Protein AF-0000000072112707 (afdb_homodimer)

InterPro domains:
  IPR002347 Short-chain dehydrogenase/reductase SDR [PF13561] (1-103)
  IPR002347 Short-chain dehydrogenase/reductase SDR [PR00081] (20-37)
  IPR002347 Short-chain dehydrogenase/reductase SDR [PR00081] (66-86)
  IPR036291 NAD(P)-binding domain superfamily [SSF51735] (1-103)

Sequence (230 aa):
MSKEAILGLARSTACELGIHGIRVNCISPHGVPSEMLVSEFKKFLGNMELRPDEVSSIVGERGSLLRGRGGRFEDVAQAVLFLASDESGFVTGHNLVIDGGFTSACNQMSYIYKDMSKEAILGLARSTACELGIHGIRVNCISPHGVPSEMLVSEFKKFLGNMELRPDEVSSIVGERGSLLRGRGGRFEDVAQAVLFLASDESGFVTGHNLVIDGGFTSACNQMSYIYKD

Structure (mmCIF, N/CA/C/O backbone):
data_AF-0000000072112707-model_v1
#
loop_
_entity.id
_entity.type
_entity.pdbx_description
1 polymer 'Short-chain dehydrogenase reductase ATA1'
#
loop_
_atom_site.group_PDB
_atom_site.id
_atom_site.type_symbol
_atom_site.label_atom_id
_atom_site.label_alt_id
_atom_site.label_comp_id
_atom_site.label_asym_id
_atom_site.label_entity_id
_atom_site.label_seq_id
_atom_site.pdbx_PDB_ins_code
_atom_site.Cartn_x
_atom_site.Cartn_y
_atom_site.Cartn_z
_atom_site.occupancy
_atom_site.B_iso_or_equiv
_atom_site.auth_seq_id
_atom_site.auth_comp_id
_atom_site.auth_asym_id
_atom_site.auth_atom_id
_atom_site.pdbx_PDB_model_num
ATOM 1 N N . MET A 1 1 ? 19.5 -9.891 3.521 1 46.69 1 MET A N 1
ATOM 2 C CA . MET A 1 1 ? 18.719 -8.977 4.352 1 46.69 1 MET A CA 1
ATOM 3 C C . MET A 1 1 ? 17.25 -9.375 4.359 1 46.69 1 MET A C 1
ATOM 5 O O . MET A 1 1 ? 16.688 -9.695 3.314 1 46.69 1 MET A O 1
ATOM 9 N N . SER A 1 2 ? 16.734 -9.5 5.59 1 64.56 2 SER A N 1
ATOM 10 C CA . SER A 1 2 ? 15.352 -9.945 5.699 1 64.56 2 SER A CA 1
ATOM 11 C C . SER A 1 2 ? 14.383 -8.883 5.191 1 64.56 2 SER A C 1
ATOM 13 O O . SER A 1 2 ? 14.734 -7.711 5.09 1 64.56 2 SER A O 1
ATOM 15 N N . LYS A 1 3 ? 13.266 -9.273 4.641 1 73.19 3 LYS A N 1
ATOM 16 C CA . LYS A 1 3 ? 12.227 -8.352 4.199 1 73.19 3 LYS A CA 1
ATOM 17 C C . LYS A 1 3 ? 11.945 -7.293 5.258 1 73.19 3 LYS A C 1
ATOM 19 O O . LYS A 1 3 ? 11.789 -6.109 4.938 1 73.19 3 LYS A O 1
ATOM 24 N N . GLU A 1 4 ? 12 -7.684 6.5 1 78.25 4 GLU A N 1
ATOM 25 C CA . GLU A 1 4 ? 11.734 -6.758 7.598 1 78.25 4 GLU A CA 1
ATOM 26 C C . GLU A 1 4 ? 12.836 -5.711 7.719 1 78.25 4 GLU A C 1
ATOM 28 O O . GLU A 1 4 ? 12.562 -4.555 8.047 1 78.25 4 GLU A O 1
ATOM 33 N N . ALA A 1 5 ? 14.023 -6.191 7.496 1 79.81 5 ALA A N 1
ATOM 34 C CA . ALA A 1 5 ? 15.141 -5.262 7.57 1 79.81 5 ALA A CA 1
ATOM 35 C C . ALA A 1 5 ? 15.039 -4.188 6.492 1 79.81 5 ALA A C 1
ATOM 37 O O . ALA A 1 5 ? 15.289 -3.008 6.75 1 79.81 5 ALA A O 1
ATOM 38 N N . ILE A 1 6 ? 14.633 -4.598 5.355 1 86.81 6 ILE A N 1
ATOM 39 C CA . ILE A 1 6 ? 14.492 -3.668 4.238 1 86.81 6 ILE A CA 1
ATOM 40 C C . ILE A 1 6 ? 13.359 -2.684 4.527 1 86.81 6 ILE A C 1
ATOM 42 O O . ILE A 1 6 ? 13.492 -1.484 4.273 1 86.81 6 ILE A O 1
ATOM 46 N N . LEU A 1 7 ? 12.273 -3.15 5.105 1 88.94 7 LEU A N 1
ATOM 47 C CA . LEU A 1 7 ? 11.141 -2.295 5.449 1 88.94 7 LEU A CA 1
ATOM 48 C C . LEU A 1 7 ? 11.531 -1.28 6.52 1 88.94 7 LEU A C 1
ATOM 50 O O . LEU A 1 7 ? 11.164 -0.108 6.438 1 88.94 7 LEU A O 1
ATOM 54 N N . GLY A 1 8 ? 12.312 -1.786 7.453 1 89.19 8 GLY A N 1
ATOM 55 C CA . GLY A 1 8 ? 12.82 -0.89 8.484 1 89.19 8 GLY A CA 1
ATOM 56 C C . GLY A 1 8 ? 13.703 0.214 7.926 1 89.19 8 GLY A C 1
ATOM 57 O O . GLY A 1 8 ? 13.562 1.377 8.312 1 89.19 8 GLY A O 1
ATOM 58 N N . LEU A 1 9 ? 14.57 -0.174 7.012 1 90.19 9 LEU A N 1
ATOM 59 C CA . LEU A 1 9 ? 15.453 0.805 6.391 1 90.19 9 LEU A CA 1
ATOM 60 C C . LEU A 1 9 ? 14.656 1.827 5.59 1 90.19 9 LEU A C 1
ATOM 62 O O . LEU A 1 9 ? 14.945 3.025 5.637 1 90.19 9 LEU A O 1
ATOM 66 N N . ALA A 1 10 ? 13.68 1.373 4.879 1 91.88 10 ALA A N 1
ATOM 67 C CA . ALA A 1 10 ? 12.836 2.271 4.094 1 91.88 10 ALA A CA 1
ATOM 68 C C . ALA A 1 10 ? 12.117 3.277 4.992 1 91.88 10 ALA A C 1
ATOM 70 O O . ALA A 1 10 ? 12.078 4.473 4.691 1 91.88 10 ALA A O 1
ATOM 71 N N . ARG A 1 11 ? 11.641 2.781 6.09 1 92.5 11 ARG A N 1
ATOM 72 C CA . ARG A 1 11 ? 10.938 3.656 7.023 1 92.5 11 ARG A CA 1
ATOM 73 C C . ARG A 1 11 ? 11.891 4.68 7.633 1 92.5 11 ARG A C 1
ATOM 75 O O . ARG A 1 11 ? 11.555 5.863 7.738 1 92.5 11 ARG A O 1
ATOM 82 N N . SER A 1 12 ? 13.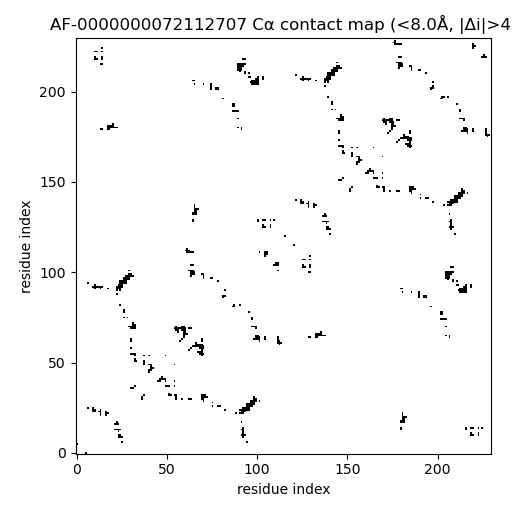062 4.199 7.984 1 92 12 SER A N 1
ATOM 83 C CA . SER A 1 12 ? 14.055 5.105 8.547 1 92 12 SER A CA 1
ATOM 84 C C . SER A 1 12 ? 14.477 6.168 7.539 1 92 12 SER A C 1
ATOM 86 O O . SER A 1 12 ? 14.594 7.344 7.883 1 92 12 SER A O 1
ATOM 88 N N . THR A 1 13 ? 14.688 5.738 6.332 1 94.62 13 THR A N 1
ATOM 89 C CA . THR A 1 13 ? 15.07 6.668 5.273 1 94.62 13 THR A CA 1
ATOM 90 C C . THR A 1 13 ? 13.953 7.66 4.988 1 94.62 13 THR A C 1
ATOM 92 O O . THR A 1 13 ? 14.211 8.844 4.75 1 94.62 13 THR A O 1
ATOM 95 N N . ALA A 1 14 ? 12.734 7.199 4.988 1 94.06 14 ALA A N 1
ATOM 96 C CA . ALA A 1 14 ? 11.578 8.086 4.812 1 94.06 14 ALA A CA 1
ATOM 97 C C . ALA A 1 14 ? 11.555 9.164 5.887 1 94.06 14 ALA A C 1
ATOM 99 O O . ALA A 1 14 ? 11.25 10.328 5.602 1 94.06 14 ALA A O 1
ATOM 100 N N . CYS A 1 15 ? 11.859 8.75 7.105 1 91.06 15 CYS A N 1
ATOM 101 C CA . CYS A 1 15 ? 11.883 9.703 8.219 1 91.06 15 CYS A CA 1
ATOM 102 C C . CYS A 1 15 ? 12.961 10.758 8 1 91.06 15 CYS A C 1
ATOM 104 O O . CYS A 1 15 ? 12.742 11.938 8.289 1 91.06 15 CYS A O 1
ATOM 106 N N . GLU A 1 16 ? 14.023 10.336 7.438 1 91.12 16 GLU A N 1
ATOM 107 C CA . GLU A 1 16 ? 15.156 11.242 7.25 1 91.12 16 GLU A CA 1
ATOM 108 C C . GLU A 1 16 ? 14.922 12.18 6.07 1 91.12 16 GLU A C 1
ATOM 110 O O . GLU A 1 16 ? 15.297 13.352 6.121 1 91.12 16 GLU A O 1
ATOM 115 N N . LEU A 1 17 ? 14.281 11.742 5.074 1 93.38 17 LEU A N 1
ATOM 116 C CA . LEU A 1 17 ? 14.219 12.5 3.83 1 93.38 17 LEU A CA 1
ATOM 117 C C . LEU A 1 17 ? 12.891 13.234 3.705 1 93.38 17 LEU A C 1
ATOM 119 O O . LEU A 1 17 ? 12.734 14.102 2.846 1 93.38 17 LEU A O 1
ATOM 123 N N . GLY A 1 18 ? 11.961 12.875 4.562 1 91.69 18 GLY A N 1
ATOM 124 C CA . GLY A 1 18 ? 10.648 13.492 4.52 1 91.69 18 GLY A CA 1
ATOM 125 C C . GLY A 1 18 ? 10.688 15 4.609 1 91.69 18 GLY A C 1
ATOM 126 O O . GLY A 1 18 ? 9.906 15.695 3.951 1 91.69 18 GLY A O 1
ATOM 127 N N . ILE A 1 19 ? 11.625 15.508 5.34 1 88.25 19 ILE A N 1
ATOM 128 C CA . ILE A 1 19 ? 11.727 16.953 5.562 1 88.25 19 ILE A CA 1
ATOM 129 C C . ILE A 1 19 ? 12.047 17.656 4.246 1 88.25 19 ILE A C 1
ATOM 131 O O . ILE A 1 19 ? 11.789 18.844 4.094 1 88.25 19 ILE A O 1
ATOM 135 N N . HIS A 1 20 ? 12.617 16.922 3.248 1 92.19 20 HIS A N 1
ATOM 136 C CA . HIS A 1 20 ? 12.969 17.484 1.949 1 92.19 20 HIS A CA 1
ATOM 137 C C . HIS A 1 20 ? 11.883 17.219 0.914 1 92.19 20 HIS A C 1
ATOM 139 O O . HIS A 1 20 ? 12.062 17.5 -0.272 1 92.19 20 HIS A O 1
ATOM 145 N N . GLY A 1 21 ? 10.852 16.578 1.347 1 91 21 GLY A N 1
ATOM 146 C CA . GLY A 1 21 ? 9.75 16.297 0.439 1 91 21 GLY A CA 1
ATOM 147 C C . GLY A 1 21 ? 9.977 15.031 -0.384 1 91 21 GLY A C 1
ATOM 148 O O . GLY A 1 21 ? 9.289 14.812 -1.383 1 91 21 GLY A O 1
ATOM 149 N N . ILE A 1 22 ? 10.953 14.266 0.014 1 94 22 ILE A N 1
ATOM 150 C CA . ILE A 1 22 ? 11.273 13.047 -0.732 1 94 22 ILE A CA 1
ATOM 151 C C . ILE A 1 22 ? 10.523 11.867 -0.134 1 94 22 ILE A C 1
ATOM 153 O O . ILE A 1 22 ? 10.609 11.609 1.069 1 94 22 ILE A O 1
ATOM 157 N N . ARG A 1 23 ? 9.82 11.211 -0.926 1 96.19 23 ARG A N 1
ATOM 158 C CA . ARG A 1 23 ? 9.078 10.023 -0.5 1 96.19 23 ARG A CA 1
ATOM 159 C C . ARG A 1 23 ? 9.93 8.766 -0.637 1 96.19 23 ARG A C 1
ATOM 161 O O . ARG A 1 23 ? 10.711 8.641 -1.585 1 96.19 23 ARG A O 1
ATOM 168 N N . VAL A 1 24 ? 9.852 7.855 0.317 1 96.38 24 VAL A N 1
ATOM 169 C CA . VAL A 1 24 ? 10.523 6.566 0.287 1 96.38 24 VAL A CA 1
ATOM 170 C C . VAL A 1 24 ? 9.523 5.449 0.562 1 96.38 24 VAL A C 1
ATOM 172 O O . VAL A 1 24 ? 8.883 5.422 1.617 1 96.38 24 VAL A O 1
ATOM 175 N N . ASN A 1 25 ? 9.43 4.582 -0.391 1 96.94 25 ASN A N 1
ATOM 176 C CA . ASN A 1 25 ? 8.508 3.461 -0.268 1 96.94 25 ASN A CA 1
ATOM 177 C C . ASN A 1 25 ? 9.148 2.156 -0.738 1 96.94 25 ASN A C 1
ATOM 179 O O . ASN A 1 25 ? 10.234 2.166 -1.321 1 96.94 25 ASN A O 1
ATOM 183 N N . CYS A 1 26 ? 8.461 1.099 -0.356 1 96.19 26 CYS A N 1
ATOM 184 C CA . CYS A 1 26 ? 8.922 -0.233 -0.73 1 96.19 26 CYS A CA 1
ATOM 185 C C . CYS A 1 26 ? 7.82 -1.014 -1.436 1 96.19 26 CYS A C 1
ATOM 187 O O . CYS A 1 26 ? 6.637 -0.766 -1.207 1 96.19 26 CYS A O 1
ATOM 189 N N . ILE A 1 27 ? 8.234 -1.873 -2.283 1 96.44 27 ILE A N 1
ATOM 190 C CA . ILE A 1 27 ? 7.344 -2.836 -2.922 1 96.44 27 ILE A CA 1
ATOM 191 C C . ILE A 1 27 ? 7.777 -4.258 -2.562 1 96.44 27 ILE A C 1
ATOM 193 O O . ILE A 1 27 ? 8.969 -4.582 -2.611 1 96.44 27 ILE A O 1
ATOM 197 N N . SER A 1 28 ? 6.852 -5.012 -2.146 1 94.69 28 SER A N 1
ATOM 198 C CA . SER A 1 28 ? 7.113 -6.41 -1.821 1 94.69 28 SER A CA 1
ATOM 199 C C . SER A 1 28 ? 6.336 -7.344 -2.744 1 94.69 28 SER A C 1
ATOM 201 O O . SER A 1 28 ? 5.188 -7.688 -2.467 1 94.69 28 SER A O 1
ATOM 203 N N . PRO A 1 29 ? 6.957 -7.777 -3.783 1 93.88 29 PRO A N 1
ATOM 204 C CA . PRO A 1 29 ? 6.301 -8.719 -4.688 1 93.88 29 PRO A CA 1
ATOM 205 C C . PRO A 1 29 ? 6.426 -10.172 -4.219 1 93.88 29 PRO A C 1
ATOM 207 O O . PRO A 1 29 ? 7.414 -10.531 -3.58 1 93.88 29 PRO A O 1
ATOM 210 N N . HIS A 1 30 ? 5.406 -10.914 -4.473 1 90.5 30 HIS A N 1
ATOM 211 C CA . HIS A 1 30 ? 5.426 -12.367 -4.32 1 90.5 30 HIS A CA 1
ATOM 212 C C . HIS A 1 30 ? 4.645 -13.047 -5.441 1 90.5 30 HIS A C 1
ATOM 214 O O . HIS A 1 30 ? 3.648 -12.508 -5.93 1 90.5 30 HIS A O 1
ATOM 220 N N . GLY A 1 31 ? 5.168 -14.18 -5.805 1 89.31 31 GLY A N 1
ATOM 221 C CA . GLY A 1 31 ? 4.449 -14.945 -6.809 1 89.31 31 GLY A CA 1
ATOM 222 C C . GLY A 1 31 ? 4.73 -14.484 -8.227 1 89.31 31 GLY A C 1
ATOM 223 O O . GLY A 1 31 ? 3.988 -14.812 -9.156 1 89.31 31 GLY A O 1
ATOM 224 N N . VAL A 1 32 ? 5.66 -13.617 -8.352 1 91.56 32 VAL A N 1
ATOM 225 C CA . VAL A 1 32 ? 6.109 -13.188 -9.672 1 91.56 32 VAL A CA 1
ATOM 226 C C . VAL A 1 32 ? 7.234 -14.094 -10.164 1 91.56 32 VAL A C 1
ATOM 228 O O . VAL A 1 32 ? 8.211 -14.328 -9.438 1 91.56 32 VAL A O 1
ATOM 231 N N . PRO A 1 33 ? 7.164 -14.633 -11.305 1 90.62 33 PRO A N 1
ATOM 232 C CA . PRO A 1 33 ? 8.117 -15.648 -11.758 1 90.62 33 PRO A CA 1
ATOM 233 C C . PRO A 1 33 ? 9.492 -15.062 -12.07 1 90.62 33 PRO A C 1
ATOM 235 O O . PRO A 1 33 ? 9.922 -15.086 -13.227 1 90.62 33 PRO A O 1
ATOM 238 N N . SER A 1 34 ? 10.148 -14.664 -11.094 1 89.5 34 SER A N 1
ATOM 239 C CA . SER A 1 34 ? 11.539 -14.258 -11.219 1 89.5 34 SER A CA 1
ATOM 240 C C . SER A 1 34 ? 12.469 -15.477 -11.25 1 89.5 34 SER A C 1
ATOM 242 O O . SER A 1 34 ? 12.039 -16.594 -10.961 1 89.5 34 SER A O 1
ATOM 244 N N . GLU A 1 35 ? 13.68 -15.219 -11.672 1 89.44 35 GLU A N 1
ATOM 245 C CA . GLU A 1 35 ? 14.648 -16.312 -11.703 1 89.44 35 GLU A CA 1
ATOM 246 C C . GLU A 1 35 ? 14.773 -16.969 -10.328 1 89.44 35 GLU A C 1
ATOM 248 O O . GLU A 1 35 ? 14.836 -18.203 -10.234 1 89.44 35 GLU A O 1
ATOM 253 N N . MET A 1 36 ? 14.75 -16.156 -9.352 1 87.44 36 MET A N 1
ATOM 254 C CA . MET A 1 36 ? 14.867 -16.656 -7.988 1 87.44 36 MET A CA 1
ATOM 255 C C . MET A 1 36 ? 13.672 -17.531 -7.629 1 87.44 36 MET A C 1
ATOM 257 O O . MET A 1 36 ? 13.844 -18.641 -7.117 1 87.44 36 MET A O 1
ATOM 261 N N . LEU A 1 37 ? 12.523 -17.094 -7.906 1 88.12 37 LEU A N 1
ATOM 262 C CA . LEU A 1 37 ? 11.328 -17.859 -7.562 1 88.12 37 LEU A CA 1
ATOM 263 C C . LEU A 1 37 ? 11.266 -19.156 -8.352 1 88.12 37 LEU A C 1
ATOM 265 O O . LEU A 1 37 ? 10.938 -20.219 -7.801 1 88.12 37 LEU A O 1
ATOM 269 N N . VAL A 1 38 ? 11.57 -19.094 -9.617 1 91.56 38 VAL A N 1
ATOM 270 C CA . VAL A 1 38 ? 11.539 -20.281 -10.469 1 91.56 38 VAL A CA 1
ATOM 271 C C . VAL A 1 38 ? 12.531 -21.312 -9.938 1 91.56 38 VAL A C 1
ATOM 273 O O . VAL A 1 38 ? 12.195 -22.5 -9.828 1 91.56 38 VAL A O 1
ATOM 276 N N . SER A 1 39 ? 13.672 -20.844 -9.602 1 91.94 39 SER A N 1
ATOM 277 C CA . SER A 1 39 ? 14.688 -21.734 -9.062 1 91.94 39 SER A CA 1
ATOM 278 C C . SER A 1 39 ? 14.219 -22.391 -7.77 1 91.94 39 SER A C 1
ATOM 280 O O . SER A 1 39 ? 14.469 -23.578 -7.543 1 91.94 39 SER A O 1
ATOM 282 N N . GLU A 1 40 ? 13.578 -21.609 -6.91 1 88.25 40 GLU A N 1
ATOM 283 C CA . GLU A 1 40 ? 13.078 -22.141 -5.641 1 88.25 40 GLU A CA 1
ATOM 284 C C . GLU A 1 40 ? 12 -23.188 -5.867 1 88.25 40 GLU A C 1
ATOM 286 O O . GLU A 1 40 ? 11.977 -24.219 -5.184 1 88.25 40 GLU A O 1
ATOM 291 N N . PHE A 1 41 ? 11.211 -22.922 -6.824 1 89.12 41 PHE A N 1
ATOM 292 C CA . PHE A 1 41 ? 10.156 -23.875 -7.129 1 89.12 41 PHE A CA 1
ATOM 293 C C . PHE A 1 41 ? 10.75 -25.156 -7.719 1 89.12 41 PHE A C 1
ATOM 295 O O . PHE A 1 41 ? 10.281 -26.25 -7.426 1 89.12 41 PHE A O 1
ATOM 302 N N . LYS A 1 42 ? 11.719 -25.016 -8.617 1 91.44 42 LYS A N 1
ATOM 303 C CA . LYS A 1 42 ? 12.398 -26.172 -9.18 1 91.44 42 LYS A CA 1
ATOM 304 C C . LYS A 1 42 ? 12.945 -27.078 -8.078 1 91.44 42 LYS A C 1
ATOM 306 O O . LYS A 1 42 ? 12.75 -28.297 -8.109 1 91.44 42 LYS A O 1
ATOM 311 N N . LYS A 1 43 ? 13.555 -26.438 -7.129 1 91.25 43 LYS A N 1
ATOM 312 C CA . LYS A 1 43 ? 14.133 -27.172 -6.012 1 91.25 43 LYS A CA 1
ATOM 313 C C . LYS A 1 43 ? 13.055 -27.844 -5.164 1 91.25 43 LYS A C 1
ATOM 315 O O . LYS A 1 43 ? 13.156 -29.016 -4.816 1 91.25 43 LYS A O 1
ATOM 320 N N . PHE A 1 44 ? 12.133 -27.109 -4.895 1 87.44 44 PHE A N 1
ATOM 321 C CA . PHE A 1 44 ? 11.086 -27.562 -3.99 1 87.44 44 PHE A CA 1
ATOM 322 C C . PHE A 1 44 ? 10.281 -28.688 -4.621 1 87.44 44 PHE A C 1
ATOM 324 O O . PHE A 1 44 ? 9.898 -29.656 -3.943 1 87.44 44 PHE A O 1
ATOM 331 N N . LEU A 1 45 ? 10 -28.594 -5.898 1 89.56 45 LEU A N 1
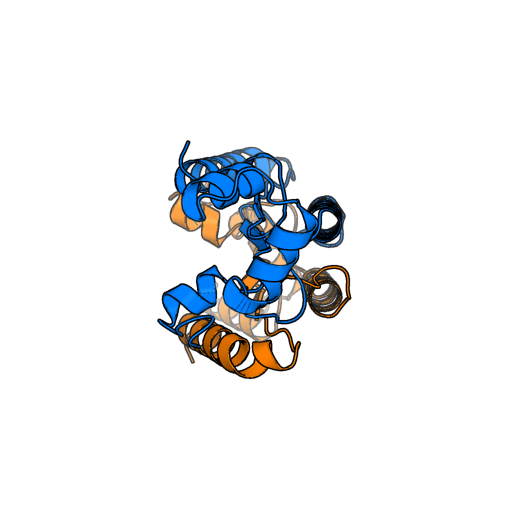ATOM 332 C CA . LEU A 1 45 ? 9.156 -29.578 -6.578 1 89.56 45 LEU A CA 1
ATOM 333 C C . LEU A 1 45 ? 10 -30.703 -7.176 1 89.56 45 LEU A C 1
ATOM 335 O O . LEU A 1 45 ? 9.461 -31.719 -7.613 1 89.56 45 LEU A O 1
ATOM 339 N N . GLY A 1 46 ? 11.258 -30.484 -7.195 1 91.38 46 GLY A N 1
ATOM 340 C CA . GLY A 1 46 ? 12.141 -31.5 -7.762 1 91.38 46 GLY A CA 1
ATOM 341 C C . GLY A 1 46 ? 12.039 -31.594 -9.273 1 91.38 46 GLY A C 1
ATOM 342 O O . GLY A 1 46 ? 12.148 -32.688 -9.836 1 91.38 46 GLY A O 1
ATOM 343 N N . ASN A 1 47 ? 11.555 -30.609 -9.883 1 92.12 47 ASN A N 1
ATOM 344 C CA . ASN A 1 47 ? 11.422 -30.531 -11.336 1 92.12 47 ASN A CA 1
ATOM 345 C C . ASN A 1 47 ? 12.289 -29.422 -11.922 1 92.12 47 ASN A C 1
ATOM 347 O O . ASN A 1 47 ? 11.852 -28.281 -12.031 1 92.12 47 ASN A O 1
ATOM 351 N N . MET A 1 48 ? 13.492 -29.844 -12.383 1 92.44 48 MET A N 1
ATOM 352 C CA . MET A 1 48 ? 14.5 -28.875 -12.844 1 92.44 48 MET A CA 1
ATOM 353 C C . MET A 1 48 ? 14.109 -28.297 -14.195 1 92.44 48 MET A C 1
ATOM 355 O O . MET A 1 48 ? 14.711 -27.312 -14.648 1 92.44 48 MET A O 1
ATOM 359 N N . GLU A 1 49 ? 13.062 -28.75 -14.781 1 92.62 49 GLU A N 1
ATOM 360 C CA . GLU A 1 49 ? 12.648 -28.266 -16.094 1 92.62 49 GLU A CA 1
ATOM 361 C C . GLU A 1 49 ? 11.461 -27.312 -15.992 1 92.62 49 GLU A C 1
ATOM 363 O O . GLU A 1 49 ? 10.898 -26.906 -17.016 1 92.62 49 GLU A O 1
ATOM 368 N N . LEU A 1 50 ? 11.188 -27.062 -14.828 1 91.94 50 LEU A N 1
ATOM 369 C CA . LEU A 1 50 ? 10.039 -26.203 -14.602 1 91.94 50 LEU A CA 1
ATOM 370 C C . LEU A 1 50 ? 10.25 -24.844 -15.273 1 91.94 50 LEU A C 1
ATOM 372 O O . LEU A 1 50 ? 11.312 -24.234 -15.141 1 91.94 50 LEU A O 1
ATOM 376 N N . ARG A 1 51 ? 9.242 -24.453 -16 1 93.75 51 ARG A N 1
ATOM 377 C CA . ARG A 1 51 ? 9.32 -23.203 -16.734 1 93.75 51 ARG A CA 1
ATOM 378 C C . ARG A 1 51 ? 8.602 -22.078 -15.977 1 93.75 51 ARG A C 1
ATOM 380 O O . ARG A 1 51 ? 7.723 -22.344 -15.156 1 93.75 51 ARG A O 1
ATOM 387 N N . PRO A 1 52 ? 8.984 -20.875 -16.266 1 91.44 52 PRO A N 1
ATOM 388 C CA . PRO A 1 52 ? 8.359 -19.734 -15.586 1 91.44 52 PRO A CA 1
ATOM 389 C C . PRO A 1 52 ? 6.84 -19.734 -15.711 1 91.44 52 PRO A C 1
ATOM 391 O O . PRO A 1 52 ? 6.141 -19.375 -14.758 1 91.44 52 PRO A O 1
ATOM 394 N N . ASP A 1 53 ? 6.363 -20.109 -16.844 1 92.19 53 ASP A N 1
ATOM 395 C CA . ASP A 1 53 ? 4.918 -20.125 -17.062 1 92.19 53 ASP A CA 1
ATOM 396 C C . ASP A 1 53 ? 4.242 -21.156 -16.156 1 92.19 53 ASP A C 1
ATOM 398 O O . ASP A 1 53 ? 3.119 -20.938 -15.695 1 92.19 53 ASP A O 1
ATOM 402 N N . GLU A 1 54 ? 4.914 -22.203 -15.906 1 92 54 GLU A N 1
ATOM 403 C CA . GLU A 1 54 ? 4.375 -23.234 -15.023 1 92 54 GLU A CA 1
ATOM 404 C C . GLU A 1 54 ? 4.352 -22.75 -13.57 1 92 54 GLU A C 1
ATOM 406 O O . GLU A 1 54 ? 3.4 -23.031 -12.836 1 92 54 GLU A O 1
ATOM 411 N N . VAL A 1 55 ? 5.398 -22.062 -13.172 1 90.25 55 VAL A N 1
ATOM 412 C CA . VAL A 1 55 ? 5.445 -21.484 -11.836 1 90.25 55 VAL A CA 1
ATOM 413 C C . VAL A 1 55 ? 4.289 -20.5 -11.656 1 90.25 55 VAL A C 1
ATOM 415 O O . VAL A 1 55 ? 3.615 -20.516 -10.625 1 90.25 55 VAL A O 1
ATOM 418 N N . SER A 1 56 ? 4.102 -19.703 -12.695 1 91.38 56 SER A N 1
ATOM 419 C CA . SER A 1 56 ? 2.994 -18.75 -12.656 1 91.38 56 SER A CA 1
ATOM 420 C C . SER A 1 56 ? 1.657 -19.469 -12.484 1 91.38 56 SER A C 1
ATOM 422 O O . SER A 1 56 ? 0.785 -19 -11.75 1 91.38 56 SER A O 1
ATOM 424 N N . SER A 1 57 ? 1.528 -20.562 -13.18 1 90.62 57 SER A N 1
ATOM 425 C CA . SER A 1 57 ? 0.299 -21.328 -13.086 1 90.62 57 SER A CA 1
ATOM 426 C C . SER A 1 57 ? 0.114 -21.906 -11.68 1 90.62 57 SER A C 1
ATOM 428 O O . SER A 1 57 ? -0.99 -21.875 -11.133 1 90.62 57 SER A O 1
ATOM 430 N N . ILE A 1 58 ? 1.189 -22.359 -11.109 1 88.88 58 ILE A N 1
ATOM 431 C CA . ILE A 1 58 ? 1.141 -22.938 -9.766 1 88.88 58 ILE A CA 1
ATOM 432 C C . ILE A 1 58 ? 0.759 -21.859 -8.758 1 88.88 58 ILE A C 1
ATOM 434 O O . ILE A 1 58 ? -0.098 -22.078 -7.898 1 88.88 58 ILE A O 1
ATOM 438 N N . VAL A 1 59 ? 1.326 -20.703 -8.922 1 88.38 59 VAL A N 1
ATOM 439 C CA . VAL A 1 59 ? 1.035 -19.594 -8.031 1 88.38 59 VAL A CA 1
ATOM 440 C C . VAL A 1 59 ? -0.423 -19.172 -8.188 1 88.38 59 VAL A C 1
ATOM 442 O O . VAL A 1 59 ? -1.109 -18.891 -7.203 1 88.38 59 VAL A O 1
ATOM 445 N N . GLY A 1 60 ? -0.871 -19.094 -9.414 1 87.69 60 GLY A N 1
ATOM 446 C CA . GLY A 1 60 ? -2.238 -18.688 -9.703 1 87.69 60 GLY A CA 1
ATOM 447 C C . GLY A 1 60 ? -3.27 -19.688 -9.195 1 87.69 60 GLY A C 1
ATOM 448 O O . GLY A 1 60 ? -4.422 -19.312 -8.953 1 87.69 60 GLY A O 1
ATOM 449 N N . GLU A 1 61 ? -2.826 -20.875 -9.008 1 85.62 61 GLU A N 1
ATOM 450 C CA . GLU A 1 61 ? -3.76 -21.922 -8.57 1 85.62 61 GLU A CA 1
ATOM 451 C C . GLU A 1 61 ? -3.703 -22.109 -7.055 1 85.62 61 GLU A C 1
ATOM 453 O O . GLU A 1 61 ? -4.734 -22.312 -6.41 1 85.62 61 GLU A O 1
ATOM 458 N N . ARG A 1 62 ? -2.484 -21.938 -6.516 1 83.25 62 ARG A N 1
ATOM 459 C CA . ARG A 1 62 ? -2.354 -22.359 -5.125 1 83.25 62 ARG A CA 1
ATOM 460 C C . ARG A 1 62 ? -1.592 -21.312 -4.309 1 83.25 62 ARG A C 1
ATOM 462 O O . ARG A 1 62 ? -1.541 -21.406 -3.08 1 83.25 62 ARG A O 1
ATOM 469 N N . GLY A 1 63 ? -0.995 -20.438 -4.973 1 85.44 63 GLY A N 1
ATOM 470 C CA . GLY A 1 63 ? -0.073 -19.562 -4.266 1 85.44 63 GLY A CA 1
ATOM 471 C C . GLY A 1 63 ? -0.603 -18.156 -4.094 1 85.44 63 GLY A C 1
ATOM 472 O O . GLY A 1 63 ? 0.145 -17.234 -3.73 1 85.44 63 GLY A O 1
ATOM 473 N N . SER A 1 64 ? -1.836 -17.938 -4.477 1 89.19 64 SER A N 1
ATOM 474 C CA . SER A 1 64 ? -2.457 -16.625 -4.336 1 89.19 64 SER A CA 1
ATOM 475 C C . SER A 1 64 ? -3.957 -16.734 -4.098 1 89.19 64 SER A C 1
ATOM 477 O O . SER A 1 64 ? -4.551 -17.781 -4.355 1 89.19 64 SER A O 1
ATOM 479 N N . LEU A 1 65 ? -4.531 -15.703 -3.562 1 91 65 LEU A N 1
ATOM 480 C CA . LEU A 1 65 ? -5.98 -15.656 -3.41 1 91 65 LEU A CA 1
ATOM 481 C C . LEU A 1 65 ? -6.66 -15.438 -4.758 1 91 65 LEU A C 1
ATOM 483 O O . LEU A 1 65 ? -7.793 -15.883 -4.965 1 91 65 LEU A O 1
ATOM 487 N N . LEU A 1 66 ? -5.957 -14.695 -5.57 1 91.19 66 LEU A N 1
ATOM 488 C CA . LEU A 1 66 ? -6.488 -14.422 -6.902 1 91.19 66 LEU A CA 1
ATOM 489 C C . LEU A 1 66 ? -6.188 -15.562 -7.859 1 91.19 66 LEU A C 1
ATOM 491 O O . LEU A 1 66 ? -5.055 -15.703 -8.328 1 91.19 66 LEU A O 1
ATOM 495 N N . ARG A 1 67 ? -7.18 -16.266 -8.047 1 83.06 67 ARG A N 1
ATOM 496 C CA . ARG A 1 67 ? -6.992 -17.453 -8.859 1 83.06 67 ARG A CA 1
ATOM 497 C C . ARG A 1 67 ? -6.941 -17.109 -10.344 1 83.06 67 ARG A C 1
ATOM 499 O O . ARG A 1 67 ? -7.551 -16.125 -10.773 1 83.06 67 ARG A O 1
ATOM 506 N N . GLY A 1 68 ? -6.125 -17.891 -11.008 1 82.31 68 GLY A N 1
ATOM 507 C CA . GLY A 1 68 ? -6.125 -17.781 -12.453 1 82.31 68 GLY A CA 1
ATOM 508 C C . GLY A 1 68 ? -4.812 -17.266 -13.016 1 82.31 68 GLY A C 1
ATOM 509 O O . GLY A 1 68 ? -4.508 -17.469 -14.188 1 82.31 68 GLY A O 1
ATOM 510 N N . ARG A 1 69 ? -4.191 -16.562 -12.133 1 81.5 69 ARG A N 1
ATOM 511 C CA . ARG A 1 69 ? -2.877 -16.156 -12.617 1 81.5 69 ARG A CA 1
ATOM 512 C C . ARG A 1 69 ? -1.929 -15.867 -11.461 1 81.5 69 ARG A C 1
ATOM 514 O O . ARG A 1 69 ? -2.371 -15.555 -10.352 1 81.5 69 ARG A O 1
ATOM 521 N N . GLY A 1 70 ? -0.615 -16 -11.797 1 90.44 70 GLY A N 1
ATOM 522 C CA . GLY A 1 70 ? 0.405 -15.508 -10.891 1 90.44 70 GLY A CA 1
ATOM 523 C C . GLY A 1 70 ? 0.703 -14.031 -11.078 1 90.44 70 GLY A C 1
ATOM 524 O O . GLY A 1 70 ? 0.044 -13.359 -11.875 1 90.44 70 GLY A O 1
ATOM 525 N N . GLY A 1 71 ? 1.534 -13.586 -10.281 1 93.56 71 GLY A N 1
ATOM 526 C CA . GLY A 1 71 ? 2.01 -12.227 -10.469 1 93.56 71 GLY A CA 1
ATOM 527 C C . GLY A 1 71 ? 2.781 -12.031 -11.758 1 93.56 71 GLY A C 1
ATOM 528 O O . GLY A 1 71 ? 3.312 -12.992 -12.32 1 93.56 71 GLY A O 1
ATOM 529 N N . ARG A 1 72 ? 2.783 -10.828 -12.281 1 94.56 72 ARG A N 1
ATOM 530 C CA . ARG A 1 72 ? 3.523 -10.461 -13.477 1 94.56 72 ARG A CA 1
ATOM 531 C C . ARG A 1 72 ? 4.48 -9.305 -13.203 1 94.56 72 ARG A C 1
ATOM 533 O O . ARG A 1 72 ? 4.273 -8.531 -12.258 1 94.56 72 ARG A O 1
ATOM 540 N N . PHE A 1 73 ? 5.477 -9.219 -14.094 1 94.94 73 PHE A N 1
ATOM 541 C CA . PHE A 1 73 ? 6.402 -8.094 -13.969 1 94.94 73 PHE A CA 1
ATOM 542 C C . PHE A 1 73 ? 5.672 -6.77 -14.148 1 94.94 73 PHE A C 1
ATOM 544 O O . PHE A 1 73 ? 6.027 -5.77 -13.531 1 94.94 73 PHE A O 1
ATOM 551 N N . GLU A 1 74 ? 4.648 -6.859 -14.875 1 96.56 74 GLU A N 1
ATOM 552 C CA . GLU A 1 74 ? 3.828 -5.672 -15.102 1 96.56 74 GLU A CA 1
ATOM 553 C C . GLU A 1 74 ? 3.152 -5.219 -13.812 1 96.56 74 GLU A C 1
ATOM 555 O O . GLU A 1 74 ? 2.955 -4.023 -13.594 1 96.56 74 GLU A O 1
ATOM 560 N N . ASP A 1 75 ? 2.746 -6.141 -12.992 1 96.81 75 ASP A N 1
ATOM 561 C CA . ASP A 1 75 ? 2.16 -5.785 -11.703 1 96.81 75 ASP A CA 1
ATOM 562 C C . ASP A 1 75 ? 3.133 -4.957 -10.867 1 96.81 75 ASP A C 1
ATOM 564 O O . ASP A 1 75 ? 2.738 -3.969 -10.242 1 96.81 75 ASP A O 1
ATOM 568 N N . VAL A 1 76 ? 4.355 -5.344 -10.93 1 96.94 76 VAL A N 1
ATOM 569 C CA . VAL A 1 76 ? 5.398 -4.648 -10.188 1 96.94 76 VAL A CA 1
ATOM 570 C C . VAL A 1 76 ? 5.66 -3.281 -10.812 1 96.94 76 VAL A C 1
ATOM 572 O O . VAL A 1 76 ? 5.77 -2.277 -10.102 1 96.94 76 VAL A O 1
ATOM 575 N N . ALA A 1 77 ? 5.727 -3.297 -12.133 1 98.12 77 ALA A N 1
ATOM 576 C CA . ALA A 1 77 ? 5.996 -2.055 -12.852 1 98.12 77 ALA A CA 1
ATOM 577 C C . ALA A 1 77 ? 4.922 -1.013 -12.57 1 98.12 77 ALA A C 1
ATOM 579 O O . ALA A 1 77 ? 5.223 0.166 -12.375 1 98.12 77 ALA A O 1
ATOM 580 N N . GLN A 1 78 ? 3.699 -1.409 -12.516 1 98.25 78 GLN A N 1
ATOM 581 C CA . GLN A 1 78 ? 2.594 -0.496 -12.25 1 98.25 78 GLN A CA 1
ATOM 582 C C . GLN A 1 78 ? 2.658 0.043 -10.82 1 98.25 78 GLN A C 1
ATOM 584 O O . GLN A 1 78 ? 2.355 1.213 -10.578 1 98.25 78 GLN A O 1
ATOM 589 N N . ALA A 1 79 ? 3.043 -0.805 -9.906 1 98.12 79 ALA A N 1
ATOM 590 C CA . ALA A 1 79 ? 3.227 -0.366 -8.531 1 98.12 79 ALA A CA 1
ATOM 591 C C . ALA A 1 79 ? 4.316 0.698 -8.43 1 98.12 79 ALA A C 1
ATOM 593 O O . ALA A 1 79 ? 4.148 1.707 -7.742 1 98.12 79 ALA A O 1
ATOM 594 N N . VAL A 1 80 ? 5.434 0.477 -9.188 1 98.12 80 VAL A N 1
ATOM 595 C CA . VAL A 1 80 ? 6.535 1.435 -9.219 1 98.12 80 VAL A CA 1
ATOM 596 C C . VAL A 1 80 ? 6.047 2.766 -9.781 1 98.12 80 VAL A C 1
ATOM 598 O O . VAL A 1 80 ? 6.324 3.826 -9.219 1 98.12 80 VAL A O 1
ATOM 601 N N . LEU A 1 81 ? 5.312 2.662 -10.836 1 98.31 81 LEU A N 1
ATOM 602 C CA . LEU A 1 81 ? 4.812 3.873 -11.477 1 98.31 81 LEU A CA 1
ATOM 603 C C . LEU A 1 81 ? 3.887 4.641 -10.539 1 98.31 81 LEU A C 1
ATOM 605 O O . LEU A 1 81 ? 3.984 5.867 -10.43 1 98.31 81 LEU A O 1
ATOM 609 N N . PHE A 1 82 ? 3.037 3.967 -9.875 1 98.56 82 PHE A N 1
ATOM 610 C CA . PHE A 1 82 ? 2.119 4.59 -8.93 1 98.56 82 PHE A CA 1
ATOM 611 C C . PHE A 1 82 ? 2.887 5.285 -7.809 1 98.56 82 PHE A C 1
ATOM 613 O O . PHE A 1 82 ? 2.67 6.469 -7.543 1 98.56 82 PHE A O 1
ATOM 620 N N . LEU A 1 83 ? 3.891 4.598 -7.23 1 98.06 83 LEU A N 1
ATOM 621 C CA . LEU A 1 83 ? 4.602 5.129 -6.07 1 98.06 83 LEU A CA 1
ATOM 622 C C . LEU A 1 83 ? 5.566 6.234 -6.488 1 98.06 83 LEU A C 1
ATOM 624 O O . LEU A 1 83 ? 5.914 7.098 -5.676 1 98.06 83 LEU A O 1
ATOM 628 N N . ALA A 1 84 ? 5.949 6.199 -7.758 1 97.25 84 ALA A N 1
ATOM 629 C CA . ALA A 1 84 ? 6.895 7.199 -8.242 1 97.25 84 ALA A CA 1
ATOM 630 C C . ALA A 1 84 ? 6.172 8.422 -8.789 1 97.25 84 ALA A C 1
ATOM 632 O O . ALA A 1 84 ? 6.793 9.461 -9.047 1 97.25 84 ALA A O 1
ATOM 633 N N . SER A 1 85 ? 4.883 8.391 -8.938 1 97.12 85 SER A N 1
ATOM 634 C CA . SER A 1 85 ? 4.113 9.477 -9.547 1 97.12 85 SER A CA 1
ATOM 635 C C . SER A 1 85 ? 3.51 10.391 -8.484 1 97.12 85 SER A C 1
ATOM 637 O O . SER A 1 85 ? 3.59 10.094 -7.293 1 97.12 85 SER A O 1
ATOM 639 N N . ASP A 1 86 ? 2.867 11.43 -8.93 1 95.56 86 ASP A N 1
ATOM 640 C CA . ASP A 1 86 ? 2.191 12.367 -8.039 1 95.56 86 ASP A CA 1
ATOM 641 C C . ASP A 1 86 ? 0.894 11.773 -7.496 1 95.56 86 ASP A C 1
ATOM 643 O O . ASP A 1 86 ? 0.309 12.305 -6.551 1 95.56 86 ASP A O 1
ATOM 647 N N . GLU A 1 87 ? 0.517 10.602 -8.039 1 96.44 87 GLU A N 1
ATOM 648 C CA . GLU A 1 87 ? -0.71 9.953 -7.598 1 96.44 87 GLU A CA 1
ATOM 649 C C . GLU A 1 87 ? -0.568 9.414 -6.176 1 96.44 87 GLU A C 1
ATOM 651 O O . GLU A 1 87 ? -1.565 9.109 -5.52 1 96.44 87 GLU A O 1
ATOM 656 N N . SER A 1 88 ? 0.7 9.305 -5.711 1 97.69 88 SER A N 1
ATOM 657 C CA . SER A 1 88 ? 0.977 8.82 -4.363 1 97.69 88 SER A CA 1
ATOM 658 C C . SER A 1 88 ? 1.734 9.859 -3.545 1 97.69 88 SER A C 1
ATOM 660 O O . SER A 1 88 ? 2.615 9.516 -2.754 1 97.69 88 SER A O 1
ATOM 662 N N . GLY A 1 89 ? 1.343 11.07 -3.734 1 95.88 89 GLY A N 1
ATOM 663 C CA . GLY A 1 89 ? 2.107 12.188 -3.215 1 95.88 89 GLY A CA 1
ATOM 664 C C . GLY A 1 89 ? 2.143 12.234 -1.698 1 95.88 89 GLY A C 1
ATOM 665 O O . GLY A 1 89 ? 3.01 12.883 -1.111 1 95.88 89 GLY A O 1
ATOM 666 N N . PHE A 1 90 ? 1.236 11.562 -1.018 1 96.62 90 PHE A N 1
ATOM 667 C CA . PHE A 1 90 ? 1.19 11.602 0.44 1 96.62 90 PHE A CA 1
ATOM 668 C C . PHE A 1 90 ? 1.414 10.219 1.026 1 96.62 90 PHE A C 1
ATOM 670 O O . PHE A 1 90 ? 0.993 9.938 2.15 1 96.62 90 PHE A O 1
ATOM 677 N N . VAL A 1 91 ? 2.076 9.391 0.185 1 97.19 91 VAL A N 1
ATOM 678 C CA . VAL A 1 91 ? 2.461 8.039 0.599 1 97.19 91 VAL A CA 1
ATOM 679 C C . VAL A 1 91 ? 3.977 7.969 0.775 1 97.19 91 VAL A C 1
ATOM 681 O O . VAL A 1 91 ? 4.73 8.164 -0.182 1 97.19 91 VAL A O 1
ATOM 684 N N . THR A 1 92 ? 4.422 7.75 1.99 1 96.56 92 THR A N 1
ATOM 685 C CA . THR A 1 92 ? 5.836 7.539 2.279 1 96.56 92 THR A CA 1
ATOM 686 C C . THR A 1 92 ? 6.012 6.605 3.473 1 96.56 92 THR A C 1
ATOM 688 O O . THR A 1 92 ? 5.113 6.48 4.309 1 96.56 92 THR A O 1
ATOM 691 N N . GLY A 1 93 ? 7.074 5.871 3.488 1 94.75 93 GLY A N 1
ATOM 692 C CA . GLY A 1 93 ? 7.312 4.895 4.535 1 94.75 93 GLY A CA 1
ATOM 693 C C . GLY A 1 93 ? 6.406 3.68 4.434 1 94.75 93 GLY A C 1
ATOM 694 O O . GLY A 1 93 ? 6.172 2.99 5.43 1 94.75 93 GLY A O 1
ATOM 695 N N . HIS A 1 94 ? 5.883 3.459 3.277 1 95.44 94 HIS A N 1
ATOM 696 C CA . HIS A 1 94 ? 4.867 2.436 3.059 1 95.44 94 HIS A CA 1
ATOM 697 C C . HIS A 1 94 ? 5.43 1.258 2.271 1 95.44 94 HIS A C 1
ATOM 699 O O . HIS A 1 94 ? 6.316 1.434 1.433 1 95.44 94 HIS A O 1
ATOM 705 N N . ASN A 1 95 ? 4.906 0.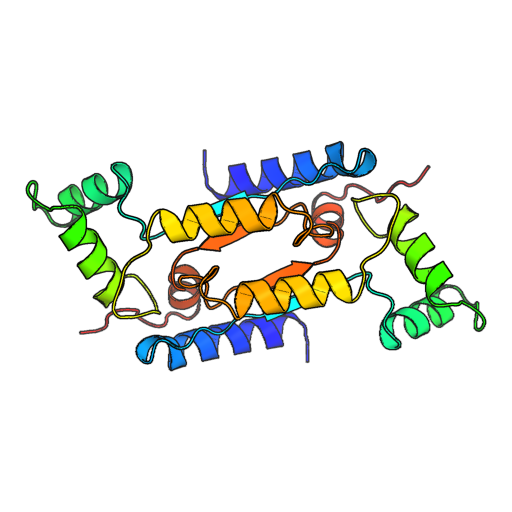087 2.582 1 95.44 95 ASN A N 1
ATOM 706 C CA . ASN A 1 95 ? 5.211 -1.12 1.821 1 95.44 95 ASN A CA 1
ATOM 707 C C . ASN A 1 95 ? 4.004 -1.601 1.023 1 95.44 95 ASN A C 1
ATOM 709 O O . ASN A 1 95 ? 3.002 -2.027 1.602 1 95.44 95 ASN A O 1
ATOM 713 N N . LEU A 1 96 ? 4.125 -1.479 -0.234 1 96.88 96 LEU A N 1
ATOM 714 C CA . LEU A 1 96 ? 3.061 -1.969 -1.103 1 96.88 96 LEU A CA 1
ATOM 715 C C . LEU A 1 96 ? 3.283 -3.434 -1.462 1 96.88 96 LEU A C 1
ATOM 717 O O . LEU A 1 96 ? 4.223 -3.764 -2.189 1 96.88 96 LEU A O 1
ATOM 721 N N . VAL A 1 97 ? 2.4 -4.246 -0.999 1 95.44 97 VAL A N 1
ATOM 722 C CA . VAL A 1 97 ? 2.535 -5.688 -1.188 1 95.44 97 VAL A CA 1
ATOM 723 C C . VAL A 1 97 ? 1.78 -6.117 -2.443 1 95.44 97 VAL A C 1
ATOM 725 O O . VAL A 1 97 ? 0.598 -5.801 -2.602 1 95.44 97 VAL A O 1
ATOM 728 N N . ILE A 1 98 ? 2.496 -6.762 -3.324 1 95.81 98 ILE A N 1
ATOM 729 C CA . ILE A 1 98 ? 1.938 -7.32 -4.551 1 95.81 98 ILE A CA 1
ATOM 730 C C . ILE A 1 98 ? 2.104 -8.844 -4.547 1 95.81 98 ILE A C 1
ATOM 732 O O . ILE A 1 98 ? 3.08 -9.367 -5.086 1 95.81 98 ILE A O 1
ATOM 736 N N . ASP A 1 99 ? 1.075 -9.508 -3.986 1 93.44 99 ASP A N 1
ATOM 737 C CA . ASP A 1 99 ? 1.282 -10.945 -3.797 1 93.44 99 ASP A CA 1
ATOM 738 C C . ASP A 1 99 ? -0.013 -11.719 -4.02 1 93.44 99 ASP A C 1
ATOM 740 O O . ASP A 1 99 ? -0.171 -12.828 -3.512 1 93.44 99 ASP A O 1
ATOM 744 N N . GLY A 1 100 ? -0.975 -11.078 -4.59 1 94.44 100 GLY A N 1
ATOM 745 C CA . GLY A 1 100 ? -2.244 -11.742 -4.82 1 94.44 100 GLY A CA 1
ATOM 746 C C . GLY A 1 100 ? -2.939 -12.172 -3.541 1 94.44 100 GLY A C 1
ATOM 747 O O . GLY A 1 100 ? -3.754 -13.094 -3.547 1 94.44 100 GLY A O 1
ATOM 748 N N . GLY A 1 101 ? -2.502 -11.664 -2.432 1 92.94 101 GLY A N 1
ATOM 749 C CA . GLY A 1 101 ? -3.139 -11.969 -1.16 1 92.94 101 GLY A CA 1
ATOM 750 C C . GLY A 1 101 ? -2.498 -13.141 -0.436 1 92.94 101 GLY A C 1
ATOM 751 O O . GLY A 1 101 ? -3.037 -13.633 0.557 1 92.94 101 GLY A O 1
ATOM 752 N N . PHE A 1 102 ? -1.382 -13.578 -0.873 1 87.25 102 PHE A N 1
ATOM 753 C CA . PHE A 1 102 ? -0.685 -14.695 -0.255 1 87.25 102 PHE A CA 1
ATOM 754 C C . PHE A 1 102 ? -0.492 -14.461 1.238 1 87.25 102 PHE A C 1
ATOM 756 O O . PHE A 1 102 ? -0.813 -15.328 2.057 1 87.25 102 PHE A O 1
ATOM 763 N N . THR A 1 103 ? 0.025 -13.281 1.61 1 81.75 103 THR A N 1
ATOM 764 C CA . THR A 1 103 ? 0.278 -12.953 3.008 1 81.75 103 THR A CA 1
ATOM 765 C C . THR A 1 103 ? -1.022 -12.945 3.807 1 81.75 103 THR A C 1
ATOM 767 O O . THR A 1 103 ? -1.061 -13.414 4.945 1 81.75 103 THR A O 1
ATOM 770 N N . SER A 1 104 ? -2.047 -12.375 3.25 1 78.31 104 SER A N 1
ATOM 771 C CA . SER A 1 104 ? -3.344 -12.344 3.918 1 78.31 104 SER A CA 1
ATOM 772 C C . SER A 1 104 ? -3.898 -13.75 4.109 1 78.31 104 SER A C 1
ATOM 774 O O . SER A 1 104 ? -4.488 -14.055 5.148 1 78.31 104 SER A O 1
ATOM 776 N N . ALA A 1 105 ? -3.756 -14.594 3.115 1 77.19 105 ALA A N 1
ATOM 777 C CA . ALA A 1 105 ? -4.211 -15.984 3.209 1 77.19 105 ALA A CA 1
ATOM 778 C C . ALA A 1 105 ? -3.482 -16.719 4.324 1 77.19 105 ALA A C 1
ATOM 780 O O . ALA A 1 105 ? -4.098 -17.484 5.078 1 77.19 105 ALA A O 1
ATOM 781 N N . CYS A 1 106 ? -2.24 -16.453 4.43 1 71.69 106 CYS A N 1
ATOM 782 C CA . CYS A 1 106 ? -1.433 -17.125 5.445 1 71.69 106 CYS A CA 1
ATOM 783 C C . CYS A 1 106 ? -1.845 -16.688 6.844 1 71.69 106 CYS A C 1
ATOM 785 O O . CYS A 1 106 ? -1.878 -17.5 7.77 1 71.69 106 CYS A O 1
ATOM 787 N N . ASN A 1 107 ? -2.135 -15.453 6.949 1 68.69 107 ASN A N 1
ATOM 788 C CA . ASN A 1 107 ? -2.523 -14.914 8.25 1 68.69 107 ASN A CA 1
ATOM 789 C C . ASN A 1 107 ? -3.91 -15.398 8.664 1 68.69 107 ASN A C 1
ATOM 791 O O . ASN A 1 107 ? -4.188 -15.562 9.852 1 68.69 107 ASN A O 1
ATOM 795 N N . GLN A 1 108 ? -4.719 -15.586 7.742 1 67.44 108 GLN A N 1
ATOM 796 C CA . GLN A 1 108 ? -6.078 -16.016 8.031 1 67.44 108 GLN A CA 1
ATOM 797 C C . GLN A 1 108 ? -6.18 -17.547 8.047 1 67.44 108 GLN A C 1
ATOM 799 O O . GLN A 1 108 ? -7.242 -18.109 8.32 1 67.44 108 GLN A O 1
ATOM 804 N N . MET A 1 109 ? -4.91 -18.109 8.094 1 60.03 109 MET A N 1
ATOM 805 C CA . MET A 1 109 ? -4.863 -19.578 8.047 1 60.03 109 MET A CA 1
ATOM 806 C C . MET A 1 109 ? -5.797 -20.109 6.973 1 60.03 109 MET A C 1
ATOM 808 O O . MET A 1 109 ? -6.445 -21.141 7.168 1 60.03 109 MET A O 1
ATOM 812 N N . SER A 1 110 ? -6.207 -19.203 6.238 1 56.28 110 SER A N 1
ATOM 813 C CA . SER A 1 110 ? -7.023 -19.688 5.129 1 56.28 110 SER A CA 1
ATOM 814 C C . SER A 1 110 ? -6.188 -20.5 4.141 1 56.28 110 SER A C 1
ATOM 816 O O . SER A 1 110 ? -5.039 -20.156 3.867 1 56.28 110 SER A O 1
ATOM 818 N N . TYR A 1 111 ? -6.18 -21.812 4.461 1 50.06 111 TYR A N 1
ATOM 819 C CA . TYR A 1 111 ? -5.461 -22.75 3.607 1 50.06 111 TYR A CA 1
ATOM 820 C C . TYR A 1 111 ? -5.516 -22.312 2.15 1 50.06 111 TYR A C 1
ATOM 822 O O . TYR A 1 111 ? -6.594 -22.031 1.619 1 50.06 111 TYR A O 1
ATOM 830 N N . ILE A 1 112 ? -4.645 -21.5 1.76 1 50.38 112 ILE A N 1
ATOM 831 C CA . ILE A 1 112 ? -4.672 -21.359 0.307 1 50.38 112 ILE A CA 1
ATOM 832 C C . ILE A 1 112 ? -5.156 -22.672 -0.316 1 50.38 112 ILE A C 1
ATOM 834 O O . ILE A 1 112 ? -5.301 -23.688 0.377 1 50.38 112 ILE A O 1
ATOM 838 N N . TYR A 1 113 ? -4.535 -23.312 -1.495 1 44.78 113 TYR A N 1
ATOM 839 C CA . TYR A 1 113 ? -5.023 -24.359 -2.381 1 44.78 113 TYR A CA 1
ATOM 840 C C . TYR A 1 113 ? -5.289 -25.641 -1.606 1 44.78 113 TYR A C 1
ATOM 842 O O . TYR A 1 113 ? -4.363 -26.25 -1.053 1 44.78 113 TYR A O 1
ATOM 850 N N . LYS A 1 114 ? -6.223 -25.641 -0.62 1 38.81 114 LYS A N 1
ATOM 851 C CA . LYS A 1 114 ? -6.688 -26.969 -0.247 1 38.81 114 LYS A CA 1
ATOM 852 C C . LYS A 1 114 ? -7.203 -27.734 -1.464 1 38.81 114 LYS A C 1
ATOM 854 O O . LYS A 1 114 ? -8.039 -27.219 -2.215 1 38.81 114 LYS A O 1
ATOM 859 N N . ASP A 1 115 ? -6.402 -28.609 -2.137 1 34.72 115 ASP A N 1
ATOM 860 C CA . ASP A 1 115 ? -7.145 -29.688 -2.779 1 34.72 115 ASP A CA 1
ATOM 861 C C . ASP A 1 115 ? -8.125 -30.344 -1.805 1 34.72 115 ASP A C 1
ATOM 863 O O . ASP A 1 115 ? -7.848 -30.438 -0.609 1 34.72 115 ASP A O 1
ATOM 867 N N . MET B 1 1 ? -15.75 0.896 15.141 1 45.88 1 MET B N 1
ATOM 868 C CA . MET B 1 1 ? -14.898 -0.219 14.734 1 45.88 1 MET B CA 1
ATOM 869 C C . MET B 1 1 ? -13.453 0.228 14.578 1 45.88 1 MET B C 1
ATOM 871 O O . MET B 1 1 ? -13.18 1.292 14.016 1 45.88 1 MET B O 1
ATOM 875 N N . SER B 1 2 ? -12.578 -0.523 15.266 1 62.97 2 SER B N 1
ATOM 876 C CA . SER B 1 2 ? -11.172 -0.121 15.25 1 62.97 2 SER B CA 1
ATOM 877 C C . SER B 1 2 ? -10.555 -0.316 13.867 1 62.97 2 SER B C 1
ATOM 879 O O . SER B 1 2 ? -11.086 -1.071 13.047 1 62.97 2 SER B O 1
ATOM 881 N N . LYS B 1 3 ? -9.641 0.497 13.461 1 73 3 LYS B N 1
ATOM 882 C CA . LYS B 1 3 ? -8.922 0.357 12.203 1 73 3 LYS B CA 1
ATOM 883 C C . LYS B 1 3 ? -8.477 -1.087 11.977 1 73 3 LYS B C 1
ATOM 885 O O . LYS B 1 3 ? -8.586 -1.608 10.867 1 73 3 LYS B O 1
ATOM 890 N N . GLU B 1 4 ? -8.109 -1.752 13.031 1 77.94 4 GLU B N 1
ATOM 891 C CA . GLU B 1 4 ? -7.648 -3.135 12.93 1 77.94 4 GLU B CA 1
ATOM 892 C C . GLU B 1 4 ? -8.797 -4.07 12.562 1 77.94 4 GLU B C 1
ATOM 894 O O . GLU B 1 4 ? -8.594 -5.039 11.82 1 77.94 4 GLU B O 1
ATOM 899 N N . ALA B 1 5 ? -9.914 -3.746 13.125 1 79.44 5 ALA B N 1
ATOM 900 C CA . ALA B 1 5 ? -11.078 -4.574 12.82 1 79.44 5 ALA B CA 1
ATOM 901 C C . ALA B 1 5 ? -11.445 -4.477 11.344 1 79.44 5 ALA B C 1
ATOM 903 O O . ALA B 1 5 ? -11.758 -5.484 10.703 1 79.44 5 ALA B O 1
ATOM 904 N N . ILE B 1 6 ? -11.367 -3.311 10.852 1 86.75 6 ILE B N 1
ATOM 905 C CA . ILE B 1 6 ? -11.688 -3.08 9.445 1 86.75 6 ILE B CA 1
ATOM 906 C C . ILE B 1 6 ? -10.672 -3.789 8.555 1 86.75 6 ILE B C 1
ATOM 908 O O . ILE B 1 6 ? -11.031 -4.414 7.559 1 86.75 6 ILE B O 1
ATOM 912 N N . LEU B 1 7 ? -9.406 -3.76 8.922 1 89 7 LEU B N 1
ATOM 913 C CA . LEU B 1 7 ? -8.352 -4.422 8.156 1 89 7 LEU B CA 1
ATOM 914 C C . LEU B 1 7 ? -8.539 -5.938 8.172 1 89 7 LEU B C 1
ATOM 916 O O . LEU B 1 7 ? -8.367 -6.602 7.148 1 89 7 LEU B O 1
ATOM 920 N N . GLY B 1 8 ? -8.922 -6.395 9.352 1 89.19 8 GLY B N 1
ATOM 921 C CA . GLY B 1 8 ? -9.211 -7.812 9.461 1 89.19 8 GLY B CA 1
ATOM 922 C C . GLY B 1 8 ? -10.359 -8.258 8.578 1 89.19 8 GLY B C 1
ATOM 923 O O . GLY B 1 8 ? -10.273 -9.289 7.906 1 89.19 8 GLY B O 1
ATOM 924 N N . LEU B 1 9 ? -11.398 -7.453 8.57 1 90.31 9 LEU B N 1
ATOM 925 C CA . LEU B 1 9 ? -12.555 -7.766 7.734 1 90.31 9 LEU B CA 1
ATOM 926 C C . LEU B 1 9 ? -12.18 -7.734 6.254 1 90.31 9 LEU B C 1
ATOM 928 O O . LEU B 1 9 ? -12.602 -8.602 5.488 1 90.31 9 LEU B O 1
ATOM 932 N N . ALA B 1 10 ? -11.414 -6.773 5.871 1 91.94 10 ALA B N 1
ATOM 933 C CA . ALA B 1 10 ? -10.977 -6.672 4.48 1 91.94 10 ALA B CA 1
ATOM 934 C C . ALA B 1 10 ? -10.172 -7.898 4.066 1 91.94 10 ALA B C 1
ATOM 936 O O . ALA B 1 10 ? -10.383 -8.461 2.988 1 91.94 10 ALA B O 1
ATOM 937 N N . ARG B 1 11 ? -9.312 -8.312 4.941 1 92.44 11 ARG B N 1
ATOM 938 C CA . ARG B 1 11 ? -8.492 -9.477 4.648 1 92.44 11 ARG B CA 1
ATOM 939 C C . ARG B 1 11 ? -9.344 -10.742 4.547 1 92.44 11 ARG B C 1
ATOM 941 O O . ARG B 1 11 ? -9.148 -11.555 3.639 1 92.44 11 ARG B O 1
ATOM 948 N N . SER B 1 12 ? -10.273 -10.828 5.473 1 91.94 12 SER B N 1
ATOM 949 C CA . SER B 1 12 ? -11.164 -11.984 5.449 1 91.94 12 SER B CA 1
ATOM 950 C C . SER B 1 12 ? -12.008 -12 4.18 1 91.94 12 SER B C 1
ATOM 952 O O . SER B 1 12 ? -12.172 -13.055 3.551 1 91.94 12 SER B O 1
ATOM 954 N N . THR B 1 13 ? -12.516 -10.875 3.824 1 94.44 13 THR B N 1
ATOM 955 C CA . THR B 1 13 ? -13.328 -10.758 2.617 1 94.44 13 THR B CA 1
ATOM 956 C C . THR B 1 13 ? -12.492 -11.047 1.374 1 94.44 13 THR B C 1
ATOM 958 O O . THR B 1 13 ? -12.969 -11.688 0.433 1 94.44 13 THR B O 1
ATOM 961 N N . ALA B 1 14 ? -11.289 -10.57 1.344 1 94 14 ALA B N 1
ATOM 962 C CA . ALA B 1 14 ? -10.375 -10.859 0.242 1 94 14 ALA B CA 1
ATOM 963 C C . ALA B 1 14 ? -10.172 -12.367 0.081 1 94 14 ALA B C 1
ATOM 965 O O . ALA B 1 14 ? -10.133 -12.875 -1.041 1 94 14 ALA B O 1
ATOM 966 N N . CYS B 1 15 ? -10.023 -13.031 1.219 1 91 15 CYS B N 1
ATOM 967 C CA . CYS B 1 15 ? -9.844 -14.477 1.196 1 91 15 CYS B CA 1
ATOM 968 C C . CYS B 1 15 ? -11.062 -15.172 0.613 1 91 15 CYS B C 1
ATOM 970 O O . CYS B 1 15 ? -10.938 -16.125 -0.151 1 91 15 CYS B O 1
ATOM 972 N N . GLU B 1 16 ? -12.195 -14.641 0.91 1 90.88 16 GLU B N 1
ATOM 973 C CA . GLU B 1 16 ? -13.445 -15.258 0.476 1 90.88 16 GLU B CA 1
ATOM 974 C C . GLU B 1 16 ? -13.711 -14.977 -0.999 1 90.88 16 GLU B C 1
ATOM 976 O O . GLU B 1 16 ? -14.203 -15.844 -1.723 1 90.88 16 GLU B O 1
ATOM 981 N N . LEU B 1 17 ? -13.359 -13.852 -1.476 1 93.25 17 LEU B N 1
ATOM 982 C CA . LEU B 1 17 ? -13.789 -13.43 -2.805 1 93.25 17 LEU B CA 1
ATOM 983 C C . LEU B 1 17 ? -12.672 -13.633 -3.826 1 93.25 17 LEU B C 1
ATOM 985 O O . LEU B 1 17 ? -12.906 -13.555 -5.035 1 93.25 17 LEU B O 1
ATOM 989 N N . GLY B 1 18 ? -11.492 -13.898 -3.33 1 91.5 18 GLY B N 1
ATOM 990 C CA . GLY B 1 18 ? -10.352 -14.086 -4.211 1 91.5 18 GLY B CA 1
ATOM 991 C C . GLY B 1 18 ? -10.578 -15.156 -5.258 1 91.5 18 GLY B C 1
ATOM 992 O O . GLY B 1 18 ? -10.141 -15.016 -6.402 1 91.5 18 GLY B O 1
ATOM 993 N N . ILE B 1 19 ? -11.305 -16.156 -4.918 1 88.12 19 ILE B N 1
ATOM 994 C CA . ILE B 1 19 ? -11.531 -17.281 -5.816 1 88.12 19 ILE B CA 1
ATOM 995 C C . ILE B 1 19 ? -12.336 -16.828 -7.027 1 88.12 19 ILE B C 1
ATOM 997 O O . ILE B 1 19 ? -12.312 -17.469 -8.078 1 88.12 19 ILE B O 1
ATOM 1001 N N . HIS B 1 20 ? -13.062 -15.703 -6.918 1 92.12 20 HIS B N 1
ATOM 1002 C CA . HIS B 1 20 ? -13.875 -15.164 -8 1 92.12 20 HIS B CA 1
ATOM 1003 C C . HIS B 1 20 ? -13.133 -14.07 -8.758 1 92.12 20 HIS B C 1
ATOM 1005 O O . HIS B 1 20 ? -13.703 -13.414 -9.633 1 92.12 20 HIS B O 1
ATOM 1011 N N . GLY B 1 21 ? -11.938 -13.82 -8.336 1 90.94 21 GLY B N 1
ATOM 1012 C CA . GLY B 1 21 ? -11.141 -12.812 -9.008 1 90.94 21 GLY B CA 1
ATOM 1013 C C . GLY B 1 21 ? -11.422 -11.406 -8.508 1 90.94 21 GLY B C 1
ATOM 1014 O O . GLY B 1 21 ? -11.047 -10.43 -9.156 1 90.94 21 GLY B O 1
ATOM 1015 N N . ILE B 1 22 ? -12.125 -11.32 -7.402 1 93.88 22 ILE B N 1
ATOM 1016 C CA . ILE B 1 22 ? -12.477 -10.008 -6.859 1 93.88 22 ILE B CA 1
ATOM 1017 C C . ILE B 1 22 ? -11.422 -9.562 -5.852 1 93.88 22 ILE B C 1
ATOM 1019 O O . ILE B 1 22 ? -11.109 -10.297 -4.906 1 93.88 22 ILE B O 1
ATOM 1023 N N . ARG B 1 23 ? -10.906 -8.453 -6.051 1 96.06 23 ARG B N 1
ATOM 1024 C CA . ARG B 1 23 ? -9.914 -7.883 -5.141 1 96.06 23 ARG B CA 1
ATOM 1025 C C . ARG B 1 23 ? -10.586 -7.07 -4.039 1 96.06 23 ARG B C 1
ATOM 1027 O O . ARG B 1 23 ? -11.594 -6.398 -4.281 1 96.06 23 ARG B O 1
ATOM 1034 N N . VAL B 1 24 ? -10.086 -7.152 -2.826 1 96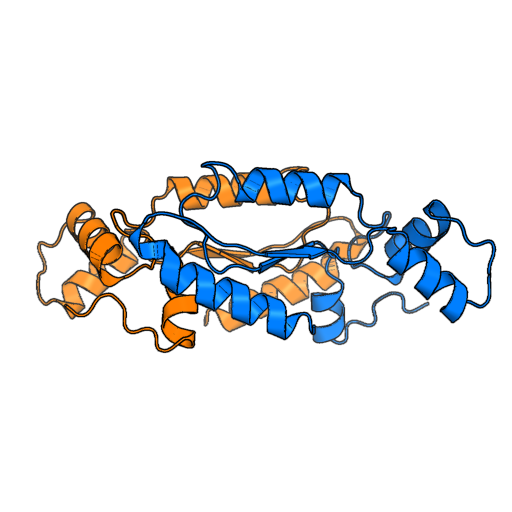.31 24 VAL B N 1
ATOM 1035 C CA . VAL B 1 24 ? -10.555 -6.367 -1.688 1 96.31 24 VAL B CA 1
ATOM 1036 C C . VAL B 1 24 ? -9.367 -5.695 -1.002 1 96.31 24 VAL B C 1
ATOM 1038 O O . VAL B 1 24 ? -8.445 -6.367 -0.531 1 96.31 24 VAL B O 1
ATOM 1041 N N . ASN B 1 25 ? -9.445 -4.414 -0.973 1 96.94 25 ASN B N 1
ATOM 1042 C CA . ASN B 1 25 ? -8.383 -3.635 -0.348 1 96.94 25 ASN B CA 1
ATOM 1043 C C . ASN B 1 25 ? -8.945 -2.518 0.525 1 96.94 25 ASN B C 1
ATOM 1045 O O . ASN B 1 25 ? -10.148 -2.248 0.497 1 96.94 25 ASN B O 1
ATOM 1049 N N . CYS B 1 26 ? -8.039 -2 1.332 1 96.19 26 CYS B N 1
ATOM 1050 C CA . CYS B 1 26 ? -8.398 -0.911 2.23 1 96.19 26 CYS B CA 1
ATOM 1051 C C . CYS B 1 26 ? -7.469 0.281 2.047 1 96.19 26 CYS B C 1
ATOM 1053 O O . CYS B 1 26 ? -6.312 0.116 1.646 1 96.19 26 CYS B O 1
ATOM 1055 N N . ILE B 1 27 ? -8 1.413 2.281 1 96.5 27 ILE B N 1
ATOM 1056 C CA . ILE B 1 27 ? -7.223 2.646 2.334 1 96.5 27 ILE B CA 1
ATOM 1057 C C . ILE B 1 27 ? -7.328 3.262 3.729 1 96.5 27 ILE B C 1
ATOM 1059 O O . ILE B 1 27 ? -8.422 3.35 4.297 1 96.5 27 ILE B O 1
ATOM 1063 N N . SER B 1 28 ? -6.219 3.588 4.262 1 94.75 28 SER B N 1
ATOM 1064 C CA . SER B 1 28 ? -6.172 4.238 5.566 1 94.75 28 SER B CA 1
ATOM 1065 C C . SER B 1 28 ? -5.586 5.645 5.465 1 94.75 28 SER B C 1
ATOM 1067 O O . SER B 1 28 ? -4.371 5.82 5.539 1 94.75 28 SER B O 1
ATOM 1069 N N . PRO B 1 29 ? -6.434 6.609 5.348 1 93.94 29 PRO B N 1
ATOM 1070 C CA . PRO B 1 29 ? -5.949 7.992 5.301 1 93.94 29 PRO B CA 1
ATOM 1071 C C . PRO B 1 29 ? -5.727 8.586 6.688 1 93.94 29 PRO B C 1
ATOM 1073 O O . PRO B 1 29 ? -6.414 8.219 7.641 1 93.94 29 PRO B O 1
ATOM 1076 N N . HIS B 1 30 ? -4.742 9.414 6.773 1 90.62 30 HIS B N 1
ATOM 1077 C CA . HIS B 1 30 ? -4.516 10.258 7.941 1 90.62 30 HIS B CA 1
ATOM 1078 C C . HIS B 1 30 ? -4.02 11.648 7.531 1 90.62 30 HIS B C 1
ATOM 1080 O O . HIS B 1 30 ? -3.301 11.781 6.539 1 90.62 30 HIS B O 1
ATOM 1086 N N . GLY B 1 31 ? -4.461 12.578 8.297 1 89.19 31 GLY B N 1
ATOM 1087 C CA . GLY B 1 31 ? -3.979 13.922 8.039 1 89.19 31 GLY B CA 1
ATOM 1088 C C . GLY B 1 31 ? -4.734 14.625 6.926 1 89.19 31 GLY B C 1
ATOM 1089 O O . GLY B 1 31 ? -4.262 15.625 6.383 1 89.19 31 GLY B O 1
ATOM 1090 N N . VAL B 1 32 ? -5.77 14.023 6.5 1 91.44 32 VAL B N 1
ATOM 1091 C CA . VAL B 1 32 ? -6.648 14.656 5.52 1 91.44 32 VAL B CA 1
ATOM 1092 C C . VAL B 1 32 ? -7.73 15.461 6.234 1 91.44 32 VAL B C 1
ATOM 1094 O O . VAL B 1 32 ? -8.398 14.953 7.137 1 91.44 32 VAL B O 1
ATOM 1097 N N . PRO B 1 33 ? -7.922 16.672 5.918 1 90.5 33 PRO B N 1
ATOM 1098 C CA . PRO B 1 33 ? -8.82 17.547 6.68 1 90.5 33 PRO B CA 1
ATOM 1099 C C . PRO B 1 33 ? -10.289 17.203 6.473 1 90.5 33 PRO B C 1
ATOM 1101 O O . PRO B 1 33 ? -11.047 18.016 5.918 1 90.5 33 PRO B O 1
ATOM 1104 N N . SER B 1 34 ? -10.672 16.125 6.969 1 89.38 34 SER B N 1
ATOM 1105 C CA . SER B 1 34 ? -12.078 15.758 7.02 1 89.38 34 SER B CA 1
ATOM 1106 C C . SER B 1 34 ? -12.789 16.453 8.18 1 89.38 34 SER B C 1
ATOM 1108 O O . SER B 1 34 ? -12.141 17.031 9.047 1 89.38 34 SER B O 1
ATOM 1110 N N . GLU B 1 35 ? -14.094 16.438 8.086 1 89.19 35 GLU B N 1
ATOM 1111 C CA . GLU B 1 35 ? -14.859 17.047 9.172 1 89.19 35 GLU B CA 1
ATOM 1112 C C . GLU B 1 35 ? -14.477 16.438 10.523 1 89.19 35 GLU B C 1
ATOM 1114 O O . GLU B 1 35 ? -14.344 17.172 11.508 1 89.19 35 GLU B O 1
ATOM 1119 N N . MET B 1 36 ? -14.281 15.18 10.492 1 87.31 36 MET B N 1
ATOM 1120 C CA . MET B 1 36 ? -13.914 14.492 11.727 1 87.31 36 MET B CA 1
ATOM 1121 C C . MET B 1 36 ? -12.555 14.961 12.234 1 87.31 36 MET B C 1
ATOM 1123 O O . MET B 1 36 ? -12.406 15.281 13.414 1 87.31 36 MET B O 1
ATOM 1127 N N . LEU B 1 37 ? -11.609 15.039 11.398 1 88 37 LEU B N 1
ATOM 1128 C CA . LEU B 1 37 ? -10.273 15.453 11.805 1 88 37 LEU B CA 1
ATOM 1129 C C . LEU B 1 37 ? -10.266 16.906 12.273 1 88 37 LEU B C 1
ATOM 1131 O O . LEU B 1 37 ? -9.641 17.234 13.289 1 88 37 LEU B O 1
ATOM 1135 N N . VAL B 1 38 ? -10.938 17.75 11.555 1 91.44 38 VAL B N 1
ATOM 1136 C CA . VAL B 1 38 ? -11 19.172 11.914 1 91.44 38 VAL B CA 1
ATOM 1137 C C . VAL B 1 38 ? -11.625 19.312 13.305 1 91.44 38 VAL B C 1
ATOM 1139 O O . VAL B 1 38 ? -11.109 20.062 14.141 1 91.44 38 VAL B O 1
ATOM 1142 N N . SER B 1 39 ? -12.664 18.594 13.492 1 91.81 39 SER B N 1
ATOM 1143 C CA . SER B 1 39 ? -13.344 18.641 14.781 1 91.81 39 SER B CA 1
ATOM 1144 C C . SER B 1 39 ? -12.414 18.172 15.906 1 91.81 39 SER B C 1
ATOM 1146 O O . SER B 1 39 ? -12.414 18.75 17 1 91.81 39 SER B O 1
ATOM 1148 N N . GLU B 1 40 ? -11.664 17.125 15.648 1 88.25 40 GLU B N 1
ATOM 1149 C CA . GLU B 1 40 ? -10.734 16.594 16.656 1 88.25 40 GLU B CA 1
ATOM 1150 C C . GLU B 1 40 ? -9.641 17.609 16.969 1 88.25 40 GLU B C 1
ATOM 1152 O O . GLU B 1 40 ? -9.266 17.766 18.141 1 88.25 40 GLU B O 1
ATOM 1157 N N . PHE B 1 41 ? -9.227 18.234 15.953 1 88.81 41 PHE B N 1
ATOM 1158 C CA . PHE B 1 41 ? -8.188 19.25 16.172 1 88.81 41 PHE B CA 1
ATOM 1159 C C . PHE B 1 41 ? -8.742 20.438 16.938 1 88.81 41 PHE B C 1
ATOM 1161 O O . PHE B 1 41 ? -8.062 21.016 17.797 1 88.81 41 PHE B O 1
ATOM 1168 N N . LYS B 1 42 ? -9.945 20.875 16.578 1 91.31 42 LYS B N 1
ATOM 1169 C CA . LYS B 1 42 ? -10.578 21.969 17.312 1 91.31 42 LYS B CA 1
ATOM 1170 C C . LYS B 1 42 ? -10.648 21.672 18.797 1 91.31 42 LYS B C 1
ATOM 1172 O O . LYS B 1 42 ? -10.305 22.516 19.625 1 91.31 42 LYS B O 1
ATOM 1177 N N . LYS B 1 43 ? -11.047 20.469 19.078 1 91.06 43 LYS B N 1
ATOM 1178 C CA . LYS B 1 43 ? -11.156 20.047 20.469 1 91.06 43 LYS B CA 1
ATOM 1179 C C . LYS B 1 43 ? -9.789 20 21.141 1 91.06 43 LYS B C 1
ATOM 1181 O O . LYS B 1 43 ? -9.625 20.5 22.266 1 91.06 43 LYS B O 1
ATOM 1186 N N . PHE B 1 44 ? -8.938 19.438 20.5 1 87.56 44 PHE B N 1
ATOM 1187 C CA . PHE B 1 44 ? -7.609 19.203 21.062 1 87.56 44 PHE B CA 1
ATOM 1188 C C . PHE B 1 44 ? -6.875 20.531 21.281 1 87.56 44 PHE B C 1
ATOM 1190 O O . PHE B 1 44 ? -6.176 20.703 22.281 1 87.56 44 PHE B O 1
ATOM 1197 N N . LEU B 1 45 ? -7.008 21.469 20.359 1 89.69 45 LEU B N 1
ATOM 1198 C CA . LEU B 1 45 ? -6.277 22.719 20.422 1 89.69 45 LEU B CA 1
ATOM 1199 C C . LEU B 1 45 ? -7.098 23.781 21.141 1 89.69 45 LEU B C 1
ATOM 1201 O O . LEU B 1 45 ? -6.582 24.859 21.484 1 89.69 45 LEU B O 1
ATOM 1205 N N 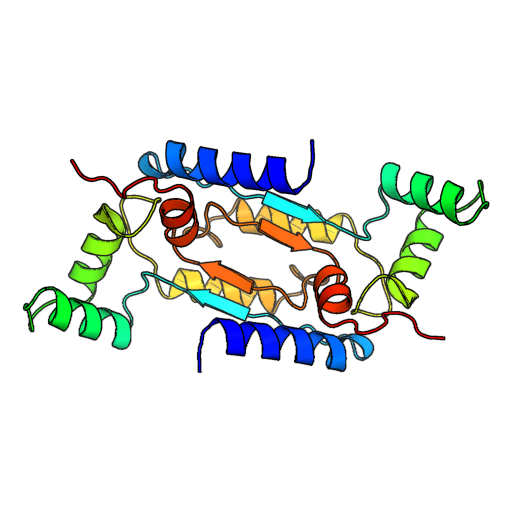. GLY B 1 46 ? -8.328 23.469 21.359 1 91.44 46 GLY B N 1
ATOM 1206 C CA . GLY B 1 46 ? -9.188 24.438 22.031 1 91.44 46 GLY B CA 1
ATOM 1207 C C . GLY B 1 46 ? -9.531 25.625 21.172 1 91.44 46 GLY B C 1
ATOM 1208 O O . GLY B 1 46 ? -9.656 26.75 21.672 1 91.44 46 GLY B O 1
ATOM 1209 N N . ASN B 1 47 ? -9.383 25.516 19.922 1 92 47 ASN B N 1
ATOM 1210 C CA . ASN B 1 47 ? -9.703 26.547 18.953 1 92 47 ASN B CA 1
ATOM 1211 C C . ASN B 1 47 ? -10.859 26.141 18.031 1 92 47 ASN B C 1
ATOM 1213 O O . ASN B 1 47 ? -10.633 25.516 17 1 92 47 ASN B O 1
ATOM 1217 N N . MET B 1 48 ? -12.086 26.578 18.422 1 92.38 48 MET B N 1
ATOM 1218 C CA . MET B 1 48 ? -13.297 26.156 17.734 1 92.38 48 MET B CA 1
ATOM 1219 C C . MET B 1 48 ? -13.43 26.828 16.375 1 92.38 48 MET B C 1
ATOM 1221 O O . MET B 1 48 ? -14.266 26.453 15.562 1 92.38 48 MET B O 1
ATOM 1225 N N . GLU B 1 49 ? -12.539 27.703 16.047 1 92.5 49 GLU B N 1
ATOM 1226 C CA . GLU B 1 49 ? -12.609 28.438 14.789 1 92.5 49 GLU B CA 1
ATOM 1227 C C . GLU B 1 49 ? -11.594 27.891 13.781 1 92.5 49 GLU B C 1
ATOM 1229 O O . GLU B 1 49 ? -11.43 28.453 12.703 1 92.5 49 GLU B O 1
ATOM 1234 N N . LEU B 1 50 ? -11.016 26.906 14.203 1 91.81 50 LEU B N 1
ATOM 1235 C CA . LEU B 1 50 ? -9.992 26.328 13.344 1 91.81 50 LEU B CA 1
ATOM 1236 C C . LEU B 1 50 ? -10.57 25.906 12.008 1 91.81 50 LEU B C 1
ATOM 1238 O O . LEU B 1 50 ? -11.625 25.266 11.953 1 91.81 50 LEU B O 1
ATOM 1242 N N . ARG B 1 51 ? -9.914 26.328 10.984 1 93.69 51 ARG B N 1
ATOM 1243 C CA . ARG B 1 51 ? -10.383 26.031 9.633 1 93.69 51 ARG B CA 1
ATOM 1244 C C . ARG B 1 51 ? -9.633 24.828 9.047 1 93.69 51 ARG B C 1
ATOM 1246 O O . ARG B 1 51 ? -8.516 24.516 9.469 1 93.69 51 ARG B O 1
ATOM 1253 N N . PRO B 1 52 ? -10.242 24.203 8.102 1 91.44 52 PRO B N 1
ATOM 1254 C CA . PRO B 1 52 ? -9.617 23.031 7.473 1 91.44 52 PRO B CA 1
ATOM 1255 C C . PRO B 1 52 ? -8.219 23.328 6.938 1 91.44 52 PRO B C 1
ATOM 1257 O O . PRO B 1 52 ? -7.324 22.5 7.047 1 91.44 52 PRO B O 1
ATOM 1260 N N . ASP B 1 53 ? -8.055 24.484 6.402 1 92.25 53 ASP B N 1
ATOM 1261 C CA . ASP B 1 53 ? -6.754 24.859 5.852 1 92.25 53 ASP B CA 1
ATOM 1262 C C . ASP B 1 53 ? -5.703 24.953 6.953 1 92.25 53 ASP B C 1
ATOM 1264 O O . ASP B 1 53 ? -4.531 24.625 6.734 1 92.25 53 ASP B O 1
ATOM 1268 N N . GLU B 1 54 ? -6.117 25.359 8.078 1 92.06 54 GLU B N 1
ATOM 1269 C CA . GLU B 1 54 ? -5.199 25.453 9.211 1 92.06 54 GLU B CA 1
ATOM 1270 C C . GLU B 1 54 ? -4.809 24.078 9.719 1 92.06 54 GLU B C 1
ATOM 1272 O O . GLU B 1 54 ? -3.654 23.844 10.078 1 92.06 54 GLU B O 1
ATOM 1277 N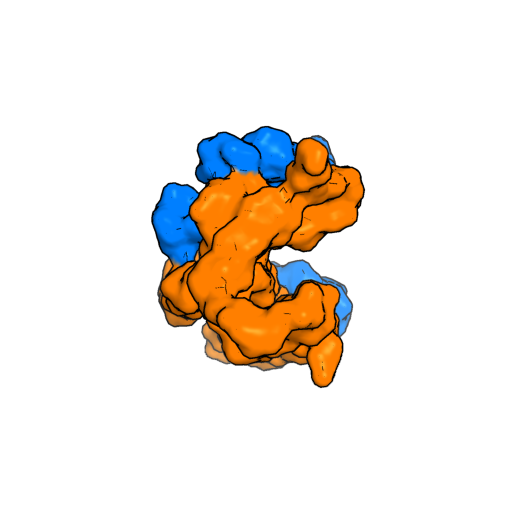 N . VAL B 1 55 ? -5.766 23.188 9.758 1 90.19 55 VAL B N 1
ATOM 1278 C CA . VAL B 1 55 ? -5.496 21.812 10.156 1 90.19 55 VAL B CA 1
ATOM 1279 C C . VAL B 1 55 ? -4.488 21.188 9.195 1 90.19 55 VAL B C 1
ATOM 1281 O O . VAL B 1 55 ? -3.541 20.516 9.617 1 90.19 55 VAL B O 1
ATOM 1284 N N . SER B 1 56 ? -4.719 21.453 7.926 1 91.44 56 SER B N 1
ATOM 1285 C CA . SER B 1 56 ? -3.797 20.953 6.914 1 91.44 56 SER B CA 1
ATOM 1286 C C . SER B 1 56 ? -2.385 21.484 7.141 1 91.44 56 SER B C 1
ATOM 1288 O O . SER B 1 56 ? -1.408 20.75 6.973 1 91.44 56 SER B O 1
ATOM 1290 N N . SER B 1 57 ? -2.334 22.734 7.488 1 90.88 57 SER B N 1
ATOM 1291 C CA . SER B 1 57 ? -1.035 23.344 7.754 1 90.88 57 SER B CA 1
ATOM 1292 C C . SER B 1 57 ? -0.362 22.703 8.961 1 90.88 57 SER B C 1
ATOM 1294 O O . SER B 1 57 ? 0.841 22.438 8.938 1 90.88 57 SER B O 1
ATOM 1296 N N . ILE B 1 58 ? -1.146 22.438 9.977 1 88.88 58 ILE B N 1
ATOM 1297 C CA . ILE B 1 58 ? -0.62 21.812 11.188 1 88.88 58 ILE B CA 1
ATOM 1298 C C . ILE B 1 58 ? -0.105 20.422 10.883 1 88.88 58 ILE B C 1
ATOM 1300 O O . ILE B 1 58 ? 0.992 20.047 11.305 1 88.88 58 ILE B O 1
ATOM 1304 N N . VAL B 1 59 ? -0.843 19.703 10.102 1 88.44 59 VAL B N 1
ATOM 1305 C CA . VAL B 1 59 ? -0.455 18.344 9.719 1 88.44 59 VAL B CA 1
ATOM 1306 C C . VAL B 1 59 ? 0.813 18.391 8.875 1 88.44 59 VAL B C 1
ATOM 1308 O O . VAL B 1 59 ? 1.722 17.578 9.055 1 88.44 59 VAL B O 1
ATOM 1311 N N . GLY B 1 60 ? 0.864 19.328 7.953 1 87.81 60 GLY B N 1
ATOM 1312 C CA . GLY B 1 60 ? 2.012 19.469 7.07 1 87.81 60 GLY B CA 1
ATOM 1313 C C . GLY B 1 60 ? 3.277 19.875 7.801 1 87.81 60 GLY B C 1
ATOM 1314 O O . GLY B 1 60 ? 4.383 19.625 7.324 1 87.81 60 GLY B O 1
ATOM 1315 N N . GLU B 1 61 ? 3.078 20.453 8.938 1 85.75 61 GLU B N 1
ATOM 1316 C CA . GLU B 1 61 ? 4.234 20.938 9.688 1 85.75 61 GLU B CA 1
ATOM 1317 C C . GLU B 1 61 ? 4.66 19.938 10.75 1 85.75 61 GLU B C 1
ATOM 1319 O O . GLU B 1 61 ? 5.855 19.734 10.984 1 85.75 61 GLU B O 1
ATOM 1324 N N . ARG B 1 62 ? 3.656 19.25 11.328 1 83.19 62 ARG B N 1
ATOM 1325 C CA . ARG B 1 62 ? 4.008 18.484 12.516 1 83.19 62 ARG B CA 1
ATOM 1326 C C . ARG B 1 62 ? 3.381 17.094 12.469 1 83.19 62 ARG B C 1
ATOM 1328 O O . ARG B 1 62 ? 3.713 16.234 13.289 1 83.19 62 ARG B O 1
ATOM 1335 N N . GLY B 1 63 ? 2.504 16.938 11.594 1 85.38 63 GLY B N 1
ATOM 1336 C CA . GLY B 1 63 ? 1.718 15.711 11.656 1 85.38 63 GLY B CA 1
ATOM 1337 C C . GLY B 1 63 ? 2.068 14.719 10.555 1 85.38 63 GLY B C 1
ATOM 1338 O O . GLY B 1 63 ? 1.34 13.758 10.328 1 85.38 63 GLY B O 1
ATOM 1339 N N . SER B 1 64 ? 3.09 15.023 9.797 1 89.44 64 SER B N 1
ATOM 1340 C CA . SER B 1 64 ? 3.531 14.133 8.727 1 89.44 64 SER B CA 1
ATOM 1341 C C . SER B 1 64 ? 5.035 14.25 8.5 1 89.44 64 SER B C 1
ATOM 1343 O O . SER B 1 64 ? 5.664 15.211 8.945 1 89.44 64 SER B O 1
ATOM 1345 N N . LEU B 1 65 ? 5.586 13.266 7.875 1 91.25 65 LEU B N 1
ATOM 1346 C CA . LEU B 1 65 ? 6.992 13.328 7.492 1 91.25 65 LEU B CA 1
ATOM 1347 C C . LEU B 1 65 ? 7.195 14.273 6.316 1 91.25 65 LEU B C 1
ATOM 1349 O O . LEU B 1 65 ? 8.258 14.891 6.188 1 91.25 65 LEU B O 1
ATOM 1353 N N . LEU B 1 66 ? 6.191 14.273 5.488 1 91.38 66 LEU B N 1
ATOM 1354 C CA . LEU B 1 66 ? 6.25 15.148 4.324 1 91.38 66 LEU B CA 1
ATOM 1355 C C . LEU B 1 66 ? 5.832 16.562 4.691 1 91.38 66 LEU B C 1
ATOM 1357 O O . LEU B 1 66 ? 4.645 16.844 4.859 1 91.38 66 LEU B O 1
ATOM 1361 N N . ARG B 1 67 ? 6.809 17.312 4.797 1 83.44 67 ARG B N 1
ATOM 1362 C CA . ARG B 1 67 ? 6.551 18.672 5.246 1 83.44 67 ARG B CA 1
ATOM 1363 C C . ARG B 1 67 ? 6.008 19.531 4.109 1 83.44 67 ARG B C 1
ATOM 1365 O O . ARG B 1 67 ? 6.305 19.281 2.939 1 83.44 67 ARG B O 1
ATOM 1372 N N . GLY B 1 68 ? 5.16 20.438 4.539 1 82.56 68 GLY B N 1
ATOM 1373 C CA . GLY B 1 68 ? 4.711 21.438 3.584 1 82.56 68 GLY B CA 1
ATOM 1374 C C . GLY B 1 68 ? 3.24 21.297 3.232 1 82.56 68 GLY B C 1
ATOM 1375 O O . GLY B 1 68 ? 2.629 22.25 2.738 1 82.56 68 GLY B O 1
ATOM 1376 N N . ARG B 1 69 ? 2.816 20.125 3.457 1 81.94 69 ARG B N 1
ATOM 1377 C CA . ARG B 1 69 ? 1.377 20.031 3.234 1 81.94 69 ARG B CA 1
ATOM 1378 C C . ARG B 1 69 ? 0.781 18.859 4.012 1 81.94 69 ARG B C 1
ATOM 1380 O O . ARG B 1 69 ? 1.484 17.906 4.344 1 81.94 69 ARG B O 1
ATOM 1387 N N . GLY B 1 70 ? -0.54 19.016 4.281 1 90.69 70 GLY B N 1
ATOM 1388 C CA . GLY B 1 70 ? -1.304 17.875 4.773 1 90.69 70 GLY B CA 1
ATOM 1389 C C . GLY B 1 70 ? -1.849 17 3.666 1 90.69 70 GLY B C 1
ATOM 1390 O O . GLY B 1 70 ? -1.562 17.219 2.488 1 90.69 70 GLY B O 1
ATOM 1391 N N . GLY B 1 71 ? -2.461 16 4.066 1 93.62 71 GLY B N 1
ATOM 1392 C CA . GLY B 1 71 ? -3.154 15.164 3.098 1 93.62 71 GLY B CA 1
ATOM 1393 C C . GLY B 1 71 ? -4.297 15.883 2.402 1 93.62 71 GLY B C 1
ATOM 1394 O O . GLY B 1 71 ? -4.832 16.859 2.928 1 93.62 71 GLY B O 1
ATOM 1395 N N . ARG B 1 72 ? -4.621 15.477 1.2 1 94.62 72 ARG B N 1
ATOM 1396 C CA . ARG B 1 72 ? -5.73 16.016 0.423 1 94.62 72 ARG B CA 1
ATOM 1397 C C . ARG B 1 72 ? -6.707 14.914 0.025 1 94.62 72 ARG B C 1
ATOM 1399 O O . ARG B 1 72 ? -6.34 13.742 -0.031 1 94.62 72 ARG B O 1
ATOM 1406 N N . PHE B 1 73 ? -7.926 15.375 -0.268 1 94.88 73 PHE B N 1
ATOM 1407 C CA . PHE B 1 73 ? -8.914 14.414 -0.742 1 94.88 73 PHE B CA 1
ATOM 1408 C C . PHE B 1 73 ? -8.469 13.773 -2.051 1 94.88 73 PHE B C 1
ATOM 1410 O O . PHE B 1 73 ? -8.758 12.602 -2.307 1 94.88 73 PHE B O 1
ATOM 1417 N N . GLU B 1 74 ? -7.707 14.508 -2.74 1 96.62 74 GLU B N 1
ATOM 1418 C CA . GLU B 1 74 ? -7.164 14 -3.996 1 96.62 74 GLU B CA 1
ATOM 1419 C C . GLU B 1 74 ? -6.199 12.836 -3.752 1 96.62 74 GLU B C 1
ATOM 1421 O O . GLU B 1 74 ? -6.113 11.914 -4.566 1 96.62 74 GLU B O 1
ATOM 1426 N N . ASP B 1 75 ? -5.441 12.906 -2.697 1 96.94 75 ASP B N 1
ATOM 1427 C CA . ASP B 1 75 ? -4.551 11.797 -2.354 1 96.94 75 ASP B CA 1
ATOM 1428 C C . ASP B 1 75 ? -5.332 10.5 -2.168 1 96.94 75 ASP B C 1
ATOM 1430 O O . ASP B 1 75 ? -4.91 9.445 -2.643 1 96.94 75 ASP B O 1
ATOM 1434 N N . VAL B 1 76 ? -6.457 10.641 -1.56 1 96.94 76 VAL B N 1
ATOM 1435 C CA . VAL B 1 76 ? -7.312 9.484 -1.303 1 96.94 76 VAL B CA 1
ATOM 1436 C C . VAL B 1 76 ? -7.941 9.008 -2.609 1 96.94 76 VAL B C 1
ATOM 1438 O O . VAL B 1 76 ? -7.973 7.809 -2.889 1 96.94 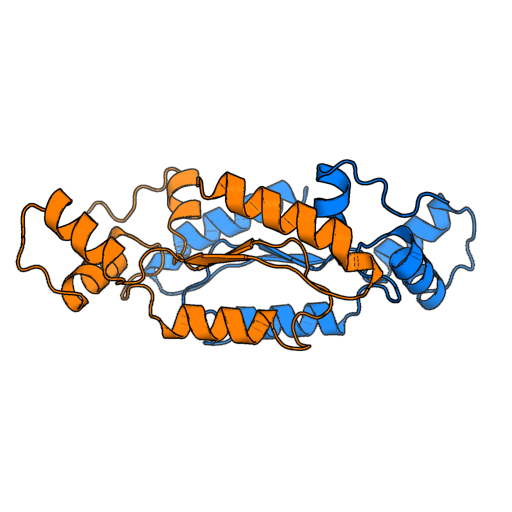76 VAL B O 1
ATOM 1441 N N . ALA B 1 77 ? -8.406 9.977 -3.363 1 98.12 77 ALA B N 1
ATOM 1442 C CA . ALA B 1 77 ? -9.055 9.648 -4.633 1 98.12 77 ALA B CA 1
ATOM 1443 C C . ALA B 1 77 ? -8.094 8.898 -5.559 1 98.12 77 ALA B C 1
ATOM 1445 O O . ALA B 1 77 ? -8.492 7.934 -6.215 1 98.12 77 ALA B O 1
ATOM 1446 N N . GLN B 1 78 ? -6.875 9.289 -5.617 1 98.25 78 GLN B N 1
ATOM 1447 C CA . GLN B 1 78 ? -5.883 8.641 -6.465 1 98.25 78 GLN B CA 1
ATOM 1448 C C . GLN B 1 78 ? -5.586 7.223 -5.98 1 98.25 78 GLN B C 1
ATOM 1450 O O . GLN B 1 78 ? -5.395 6.309 -6.789 1 98.25 78 GLN B O 1
ATOM 1455 N N . ALA B 1 79 ? -5.543 7.059 -4.688 1 98.19 79 ALA B N 1
ATOM 1456 C CA . ALA B 1 79 ? -5.359 5.727 -4.121 1 98.19 79 ALA B CA 1
ATOM 1457 C C . ALA B 1 79 ? -6.508 4.801 -4.52 1 98.19 79 ALA B C 1
ATOM 1459 O O . ALA B 1 79 ? -6.281 3.648 -4.898 1 98.19 79 ALA B O 1
ATOM 1460 N N . VAL B 1 80 ? -7.762 5.355 -4.465 1 98.19 80 VAL B N 1
ATOM 1461 C CA . VAL B 1 80 ? -8.945 4.594 -4.855 1 98.19 80 VAL B CA 1
ATOM 1462 C C . VAL B 1 80 ? -8.844 4.199 -6.328 1 98.19 80 VAL B C 1
ATOM 1464 O O . VAL B 1 80 ? -9.078 3.041 -6.684 1 98.19 80 VAL B O 1
ATOM 1467 N N . LEU B 1 81 ? -8.453 5.141 -7.121 1 98.31 81 LEU B N 1
ATOM 1468 C CA . LEU B 1 81 ? -8.344 4.883 -8.555 1 98.31 81 LEU B CA 1
ATOM 1469 C C . LEU B 1 81 ? -7.297 3.812 -8.836 1 98.31 81 LEU B C 1
ATOM 1471 O O . LEU B 1 81 ? -7.527 2.91 -9.641 1 98.31 81 LEU B O 1
ATOM 1475 N N . PHE B 1 82 ? -6.195 3.879 -8.195 1 98.56 82 PHE B N 1
ATOM 1476 C CA . PHE B 1 82 ? -5.129 2.896 -8.359 1 98.56 82 PHE B CA 1
ATOM 1477 C C . PHE B 1 82 ? -5.609 1.504 -7.969 1 98.56 82 PHE B C 1
ATOM 1479 O O . PHE B 1 82 ? -5.488 0.556 -8.75 1 98.56 82 PHE B O 1
ATOM 1486 N N . LEU B 1 83 ? -6.281 1.393 -6.801 1 98.06 83 LEU B N 1
ATOM 1487 C CA . LEU B 1 83 ? -6.676 0.088 -6.281 1 98.06 83 LEU B CA 1
ATOM 1488 C C . LEU B 1 83 ? -7.859 -0.473 -7.062 1 98.06 83 LEU B C 1
ATOM 1490 O O . LEU B 1 83 ? -8.062 -1.689 -7.105 1 98.06 83 LEU B O 1
ATOM 1494 N N . ALA B 1 84 ? -8.617 0.441 -7.672 1 97.25 84 ALA B N 1
ATOM 1495 C CA . ALA B 1 84 ? -9.797 0.005 -8.422 1 97.25 84 ALA B CA 1
ATOM 1496 C C . ALA B 1 84 ? -9.438 -0.305 -9.867 1 97.25 84 ALA B C 1
ATOM 1498 O O . ALA B 1 84 ? -10.242 -0.891 -10.602 1 97.25 84 ALA B O 1
ATOM 1499 N N . SER B 1 85 ? -8.266 0.017 -10.32 1 97.12 85 SER B N 1
ATOM 1500 C CA . SER B 1 85 ? -7.871 -0.142 -11.719 1 97.12 85 SER B CA 1
ATOM 1501 C C . SER B 1 85 ? -7.113 -1.448 -11.93 1 97.12 85 SER B C 1
ATOM 1503 O O . SER B 1 85 ? -6.785 -2.146 -10.969 1 97.12 85 SER B O 1
ATOM 1505 N N . ASP B 1 86 ? -6.785 -1.723 -13.164 1 95.56 86 ASP B N 1
ATOM 1506 C CA . ASP B 1 86 ? -6.008 -2.908 -13.516 1 95.56 86 ASP B CA 1
ATOM 1507 C C . ASP B 1 86 ? -4.539 -2.732 -13.141 1 95.56 86 ASP B C 1
ATOM 1509 O O . ASP B 1 86 ? -3.775 -3.699 -13.133 1 95.56 86 ASP B O 1
ATOM 1513 N N . GLU B 1 87 ? -4.188 -1.507 -12.727 1 96.5 87 GLU B N 1
ATOM 1514 C CA . GLU B 1 87 ? -2.805 -1.231 -12.352 1 96.5 87 GLU B CA 1
ATOM 1515 C C . GLU B 1 87 ? -2.434 -1.938 -11.055 1 96.5 87 GLU B C 1
ATOM 1517 O O . GLU B 1 87 ? -1.252 -2.08 -10.734 1 96.5 87 GLU B O 1
ATOM 1522 N N . SER B 1 88 ? -3.467 -2.389 -10.312 1 97.69 88 SER B N 1
ATOM 1523 C CA . SER B 1 88 ? -3.252 -3.098 -9.055 1 97.69 88 SER B CA 1
ATOM 1524 C C . SER B 1 88 ? -3.861 -4.496 -9.094 1 97.69 88 SER B C 1
ATOM 1526 O O . SER B 1 88 ? -4.406 -4.969 -8.094 1 97.69 88 SER B O 1
ATOM 1528 N N . GLY B 1 89 ? -3.725 -5.098 -10.219 1 95.75 89 GLY B N 1
ATOM 1529 C CA . GLY B 1 89 ? -4.445 -6.332 -10.5 1 95.75 89 GLY B CA 1
ATOM 1530 C C . GLY B 1 89 ? -4.027 -7.484 -9.609 1 95.75 89 GLY B C 1
ATOM 1531 O O . GLY B 1 89 ? -4.762 -8.469 -9.469 1 95.75 89 GLY B O 1
ATOM 1532 N N . PHE B 1 90 ? -2.875 -7.418 -8.984 1 96.56 90 PHE B N 1
ATOM 1533 C CA . PHE B 1 90 ? -2.396 -8.516 -8.148 1 96.56 90 PHE B CA 1
ATOM 1534 C C . PHE B 1 90 ? -2.24 -8.062 -6.703 1 96.56 90 PHE B C 1
ATOM 1536 O O . PHE B 1 90 ? -1.463 -8.648 -5.945 1 96.56 90 PHE B O 1
ATOM 1543 N N . VAL B 1 91 ? -3 -6.996 -6.395 1 97.12 91 VAL B N 1
ATOM 1544 C CA . VAL B 1 91 ? -3.053 -6.465 -5.035 1 97.12 91 VAL B CA 1
ATOM 1545 C C . VAL B 1 91 ? -4.418 -6.762 -4.418 1 97.12 91 VAL B C 1
ATOM 1547 O O . VAL B 1 91 ? -5.445 -6.293 -4.91 1 97.12 91 VAL B O 1
ATOM 1550 N N . THR B 1 92 ? -4.445 -7.559 -3.381 1 96.44 92 THR B N 1
ATOM 1551 C CA . THR B 1 92 ? -5.66 -7.832 -2.623 1 96.44 92 THR B CA 1
ATOM 1552 C C . THR B 1 92 ? -5.332 -8.117 -1.159 1 96.44 92 THR B C 1
ATOM 1554 O O . THR B 1 92 ? -4.215 -8.516 -0.834 1 96.44 92 THR B O 1
ATOM 1557 N N . GLY B 1 93 ? -6.227 -7.797 -0.289 1 94.69 93 GLY B N 1
ATOM 1558 C CA . GLY B 1 93 ? -6 -7.953 1.139 1 94.69 93 GLY B CA 1
ATOM 1559 C C . GLY B 1 93 ? -5.012 -6.949 1.699 1 94.69 93 GLY B C 1
ATOM 1560 O O . GLY B 1 93 ? -4.398 -7.188 2.742 1 94.69 93 GLY B O 1
ATOM 1561 N N . HIS B 1 94 ? -4.832 -5.871 0.996 1 95.38 94 HIS B N 1
ATOM 1562 C CA . HIS B 1 94 ? -3.797 -4.895 1.312 1 95.38 94 HIS B CA 1
ATOM 1563 C C . HIS B 1 94 ? -4.402 -3.613 1.876 1 95.38 94 HIS B C 1
ATOM 1565 O O . HIS B 1 94 ? -5.512 -3.227 1.497 1 95.38 94 HIS B O 1
ATOM 1571 N N . ASN B 1 95 ? -3.664 -3.004 2.779 1 95.5 95 ASN B N 1
ATOM 1572 C CA . ASN B 1 95 ? -4.016 -1.688 3.303 1 95.5 95 ASN B CA 1
ATOM 1573 C C . ASN B 1 95 ? -3.047 -0.614 2.812 1 95.5 95 ASN B C 1
ATOM 1575 O O . ASN B 1 95 ? -1.87 -0.619 3.178 1 95.5 95 ASN B O 1
ATOM 1579 N N . LEU B 1 96 ? -3.555 0.211 1.997 1 96.88 96 LEU B N 1
ATOM 1580 C CA . LEU B 1 96 ? -2.744 1.323 1.512 1 96.88 96 LEU B CA 1
ATOM 1581 C C . LEU B 1 96 ? -2.863 2.527 2.439 1 96.88 96 LEU B C 1
ATOM 1583 O O . LEU B 1 96 ? -3.922 3.152 2.52 1 96.88 96 LEU B O 1
ATOM 1587 N N . VAL B 1 97 ? -1.784 2.855 3.062 1 95.5 97 VAL B N 1
ATOM 1588 C CA . VAL B 1 97 ? -1.771 3.93 4.051 1 95.5 97 VAL B CA 1
ATOM 1589 C C . VAL B 1 97 ? -1.377 5.242 3.379 1 95.5 97 VAL B C 1
ATOM 1591 O O . VAL B 1 97 ? -0.354 5.316 2.693 1 95.5 97 VAL B O 1
ATOM 1594 N N . ILE B 1 98 ? -2.23 6.219 3.543 1 95.88 98 ILE B N 1
ATOM 1595 C CA . ILE B 1 98 ? -1.995 7.566 3.045 1 95.88 98 ILE B CA 1
ATOM 1596 C C . ILE B 1 98 ? -1.939 8.547 4.215 1 95.88 98 ILE B C 1
ATOM 1598 O O . ILE B 1 98 ? -2.951 9.156 4.574 1 95.88 98 ILE B O 1
ATOM 1602 N N . ASP B 1 99 ? -0.694 8.719 4.738 1 93.62 99 ASP B N 1
ATOM 1603 C CA . ASP B 1 99 ? -0.629 9.5 5.969 1 93.62 99 ASP B CA 1
ATOM 1604 C C . ASP B 1 99 ? 0.633 10.359 6.012 1 93.62 99 ASP B C 1
ATOM 1606 O O . ASP B 1 99 ? 1.091 10.75 7.086 1 93.62 99 ASP B O 1
ATOM 1610 N N . GLY B 1 100 ? 1.273 10.484 4.902 1 94.56 100 GLY B N 1
ATOM 1611 C CA . GLY B 1 100 ? 2.496 11.273 4.867 1 94.56 100 GLY B CA 1
ATOM 1612 C C . GLY B 1 100 ? 3.598 10.703 5.742 1 94.56 100 GLY B C 1
ATOM 1613 O O . GLY B 1 100 ? 4.496 11.43 6.172 1 94.56 100 GLY B O 1
ATOM 1614 N N . GLY B 1 101 ? 3.436 9.484 6.176 1 93.19 101 GLY B N 1
ATOM 1615 C CA . GLY B 1 101 ? 4.461 8.836 6.973 1 93.19 101 GLY B CA 1
ATOM 1616 C C . GLY B 1 101 ? 4.242 8.992 8.469 1 93.19 101 GLY B C 1
ATOM 1617 O O . GLY B 1 101 ? 5.125 8.664 9.266 1 93.19 101 GLY B O 1
ATOM 1618 N N . PHE B 1 102 ? 3.125 9.445 8.859 1 87.62 102 PHE B N 1
ATOM 1619 C CA . PHE B 1 102 ? 2.812 9.641 10.273 1 87.62 102 PHE B CA 1
ATOM 1620 C C . PHE B 1 102 ? 3.051 8.352 11.062 1 87.62 102 PHE B C 1
ATOM 1622 O O . PHE B 1 102 ? 3.723 8.367 12.094 1 87.62 102 PHE B O 1
ATOM 1629 N N . THR B 1 103 ? 2.516 7.223 10.578 1 82.06 103 THR B N 1
ATOM 1630 C CA . THR B 1 103 ? 2.658 5.938 11.258 1 82.06 103 THR B CA 1
ATOM 1631 C C . THR B 1 103 ? 4.125 5.531 11.344 1 82.06 103 THR B C 1
ATOM 1633 O O . THR B 1 103 ? 4.574 5.02 12.375 1 82.06 103 THR B O 1
ATOM 1636 N N . SER B 1 104 ? 4.848 5.703 10.281 1 79.12 104 SER B N 1
ATOM 1637 C CA . SER B 1 104 ? 6.273 5.379 10.273 1 79.12 104 SER B CA 1
ATOM 1638 C C . SER B 1 104 ? 7.043 6.254 11.258 1 79.12 104 SER B C 1
ATOM 1640 O O . SER B 1 104 ? 7.965 5.777 11.93 1 79.12 104 SER B O 1
ATOM 1642 N N . ALA B 1 105 ? 6.707 7.527 11.312 1 77.19 105 ALA B N 1
ATOM 1643 C CA . ALA B 1 105 ? 7.352 8.445 12.25 1 77.19 105 ALA B CA 1
ATOM 1644 C C . ALA B 1 105 ? 7.102 8.016 13.695 1 77.19 105 ALA B C 1
ATOM 1646 O O . ALA B 1 105 ? 8.016 8.062 14.523 1 77.19 105 ALA B O 1
ATOM 1647 N N . CYS B 1 106 ? 5.922 7.574 13.945 1 72.19 106 CYS B N 1
ATOM 1648 C CA . CYS B 1 106 ? 5.559 7.164 15.297 1 72.19 106 CYS B CA 1
ATOM 1649 C C . CYS B 1 106 ? 6.316 5.906 15.703 1 72.19 106 CYS B C 1
ATOM 1651 O O . CYS B 1 106 ? 6.73 5.773 16.859 1 72.19 106 CYS B O 1
ATOM 1653 N N . ASN B 1 107 ? 6.473 5.039 14.781 1 68.56 107 ASN B N 1
ATOM 1654 C CA . ASN B 1 107 ? 7.172 3.793 15.062 1 68.56 107 ASN B CA 1
ATOM 1655 C C . ASN B 1 107 ? 8.672 4.02 15.266 1 68.56 107 ASN B C 1
ATOM 1657 O O . ASN B 1 107 ? 9.312 3.307 16.031 1 68.56 107 ASN B O 1
ATOM 1661 N N . GLN B 1 108 ? 9.172 4.91 14.578 1 66.69 108 GLN B N 1
ATOM 1662 C CA . GLN B 1 108 ? 10.602 5.188 14.672 1 66.69 108 GLN B CA 1
ATOM 1663 C C . GLN B 1 108 ? 10.883 6.219 15.766 1 66.69 108 GLN B C 1
ATOM 1665 O O . GLN B 1 108 ? 12.047 6.539 16.031 1 66.69 108 GLN B O 1
ATOM 1670 N N . MET B 1 109 ? 9.82 6.328 16.641 1 57.94 109 MET B N 1
ATOM 1671 C CA . MET B 1 109 ? 9.945 7.34 17.688 1 57.94 109 MET B CA 1
ATOM 1672 C C . MET B 1 109 ? 10.586 8.609 17.141 1 57.94 109 MET B C 1
ATOM 1674 O O . MET B 1 109 ? 11.414 9.234 17.812 1 57.94 109 MET B O 1
ATOM 1678 N N . SER B 1 110 ? 10.727 8.625 15.875 1 54.88 110 SER B N 1
ATOM 1679 C CA . SER B 1 110 ? 11.242 9.859 15.297 1 54.88 110 SER B CA 1
ATOM 1680 C C . SER B 1 110 ? 10.297 11.031 15.547 1 54.88 110 SER B C 1
ATOM 1682 O O . SER B 1 110 ? 9.086 10.906 15.375 1 54.88 110 SER B O 1
ATOM 1684 N N . TYR B 1 111 ? 10.352 11.539 16.75 1 50.34 111 TYR B N 1
ATOM 1685 C CA . TYR B 1 111 ? 9.57 12.711 17.125 1 50.34 111 TYR B CA 1
ATOM 1686 C C . TYR B 1 111 ? 9.328 13.617 15.93 1 50.34 111 TYR B C 1
ATOM 1688 O O . TYR B 1 111 ? 10.219 13.805 15.094 1 50.34 111 TYR B O 1
ATOM 1696 N N . ILE B 1 112 ? 8.148 13.68 15.312 1 49.06 112 ILE B N 1
ATOM 1697 C CA . ILE B 1 112 ? 7.781 14.828 14.477 1 49.06 112 ILE B CA 1
ATOM 1698 C C . ILE B 1 112 ? 8.531 16.062 14.945 1 49.06 112 ILE B C 1
ATOM 1700 O O . ILE B 1 112 ? 8.836 16.203 16.141 1 49.06 112 ILE B O 1
ATOM 1704 N N . TYR B 1 113 ? 8.914 17.062 13.914 1 43.69 113 TYR B N 1
ATOM 1705 C CA . TYR B 1 113 ? 9.859 18.156 14.008 1 43.69 113 TYR B CA 1
ATOM 1706 C C . TYR B 1 113 ? 9.609 18.984 15.273 1 43.69 113 TYR B C 1
ATOM 1708 O O . TYR B 1 113 ? 8.531 19.547 15.445 1 43.69 113 TYR B O 1
ATOM 1716 N N . LYS B 1 114 ? 9.867 18.422 16.391 1 39.69 114 LYS B N 1
ATOM 1717 C CA . LYS B 1 114 ? 9.953 19.312 17.547 1 39.69 114 LYS B CA 1
ATOM 1718 C C . LYS B 1 114 ? 11.031 20.375 17.344 1 39.69 114 LYS B C 1
ATOM 1720 O O . LYS B 1 114 ? 12.195 20.047 17.109 1 39.69 114 LYS B O 1
ATOM 1725 N N . ASP B 1 115 ? 11.227 21.359 16.344 1 33.88 115 ASP B N 1
ATOM 1726 C CA . ASP B 1 115 ? 12.086 22.375 16.953 1 33.88 115 ASP B CA 1
ATOM 1727 C C . ASP B 1 115 ? 11.477 22.906 18.25 1 33.88 115 ASP B C 1
ATOM 1729 O O . ASP B 1 115 ? 10.25 23 18.359 1 33.88 115 ASP B O 1
#

Secondary structure (DSSP, 8-state):
--HHHHHHHHHHHHHHHGGGT----EEEE-S---HHHHHHHHHHHT-TT--HHHHHHHHHHHS-SSTT----HHHHHHHHHHHHSGGGTT--S-EEEESTTHHHHHHTT--SS--/--H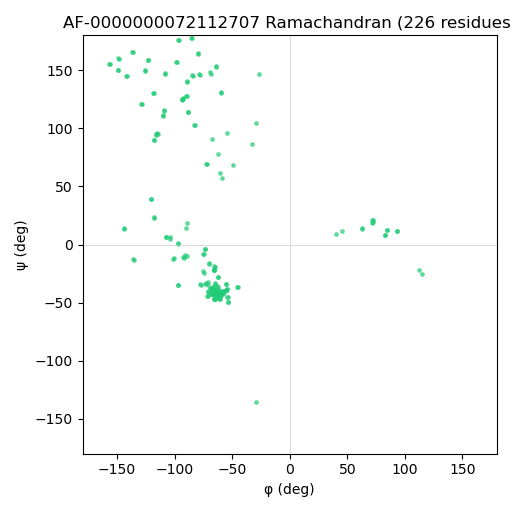HHHHHHHHHHHHHHGGGT----EEEE-S---HHHHHHHHHHHT-TT--HHHHHHHHHHHS-SSTT----HHHHHHHHHHHHSGGGTT--S-EEEESTTHHHHHHTT------

Organism: Capsicum annuum (NCBI:txid4072)

Nearest PDB structures (foldseek):
  1g0o-assembly1_C  TM=8.464E-01  e=1.806E-06  Pyricularia grisea
  5ois-assembly1_D  TM=6.714E-01  e=6.420E-04  Mycobacterium tuberculosis H37Rv
  2ntv-assembly1_A  TM=6.814E-01  e=7.899E-04  Mycobacterium leprae
  6r9w-assembly2_C  TM=6.777E-01  e=1.041E-03  Mycobacterium tuberculosis H37Rv
  4dqu-assembly1_A  TM=6.980E-01  e=2.936E-03  Mycobacterium tuberculosis

Solvent-accessible surface area (backbone atoms only — not comparable to full-atom values): 11809 Å² total; per-residue (Å²): 131,54,72,65,54,52,51,50,50,34,25,51,49,16,58,67,33,5,73,76,58,43,69,26,68,46,75,46,75,38,51,39,61,40,73,67,50,42,52,51,48,20,63,73,70,69,36,86,76,67,44,51,68,55,49,19,48,48,18,2,61,41,48,22,33,32,45,82,43,35,41,45,72,63,45,53,51,36,47,50,50,43,64,72,35,76,55,29,69,37,42,24,37,41,71,48,59,36,28,23,19,33,69,40,26,59,71,66,63,41,70,50,58,70,127,130,54,73,64,54,53,51,50,48,34,27,52,49,14,57,68,34,5,72,76,58,42,70,26,68,45,76,47,75,37,52,40,61,38,73,67,50,41,53,51,46,20,62,73,70,70,38,85,76,65,45,51,69,54,50,19,48,48,19,3,59,49,48,23,33,31,44,82,43,34,41,47,72,62,45,52,51,36,48,50,50,44,65,72,35,77,54,31,70,36,40,24,35,42,71,48,60,36,27,24,18,33,70,40,30,59,71,62,64,43,70,53,71,69,126

Radius of gyration: 19.52 Å; Cα contacts (8 Å, |Δi|>4): 455; chains: 2; bounding box: 34×60×39 Å

pLDDT: mean 87.67, std 12.96, range [33.88, 98.56]

Foldseek 3Di:
DDPVVVLVVQLVVQVVCVVVLDAGEAEAEAQEQDPVQQVVVCVVVVPVPDDSQNSQQCCLQFVAPNHDTTDYPVLVVVVVVCCVDCVCSPDHSYYHYHGNCNVVCVVVVVRGNPD/DDPVVVLVVQLVVQVVCVVVLDAGEAEAEAQEQDPVQQVVVCVVVVPVPDDSQNSQQCCLQFVAPNHDTTDYPVLVVVVVVCCVDCVCSPDHSYYHYHGNCNVVCVVVVVHGPPD